Protein AF-K5WR82-F1 (afdb_monomer_lite)

Organism: Phanerochaete carnosa (strain HHB-10118-sp) (NCBI:txid650164)

pLDDT: mean 81.03, std 19.67, range [37.69, 97.75]

Secondary structure (DSSP, 8-state):
-HHHHHHHHHHHHHTSPTT----SS-S------S----S-S------S-SHHHHHHHHHHHHHHHHHHHHH-TTPPP-GGGGHHIIIIIHHHHHHHHHHHHHHHHTT-EE-TTHHHHTTSS------------EEGGGEEEEE-SSEEEEEEE-SS-EEEEEEEE--TT--HHHHHHHHHHHHHHHHHH--

Structure (mmCIF, N/CA/C/O backbone):
data_AF-K5WR82-F1
#
_entry.id   AF-K5WR82-F1
#
loop_
_atom_site.group_PDB
_atom_site.id
_atom_site.type_symbol
_atom_site.label_atom_id
_atom_site.label_alt_id
_atom_site.label_comp_id
_atom_site.label_asym_id
_atom_site.label_entity_id
_atom_site.label_seq_id
_atom_site.pdbx_PDB_ins_code
_atom_site.Cartn_x
_atom_site.Cartn_y
_atom_site.Cartn_z
_atom_site.occupancy
_atom_site.B_iso_or_equiv
_atom_site.auth_seq_id
_atom_site.auth_comp_id
_atom_site.auth_asym_id
_atom_site.auth_atom_id
_atom_site.pdbx_PDB_model_num
ATOM 1 N N . MET A 1 1 ? 4.270 -20.346 -10.689 1.00 55.03 1 MET A N 1
ATOM 2 C CA . MET A 1 1 ? 4.463 -18.876 -10.720 1.00 55.03 1 MET A CA 1
ATOM 3 C C . MET A 1 1 ? 5.423 -18.343 -9.640 1.00 55.03 1 MET A C 1
ATOM 5 O O . MET A 1 1 ? 5.411 -17.151 -9.393 1.00 55.03 1 MET A O 1
ATOM 9 N N . HIS A 1 2 ? 6.291 -19.149 -9.005 1.00 66.06 2 HIS A N 1
ATOM 10 C CA . HIS A 1 2 ? 7.200 -18.628 -7.961 1.00 66.06 2 HIS A CA 1
ATOM 11 C C . HIS A 1 2 ? 8.559 -18.152 -8.498 1.00 66.06 2 HIS A C 1
ATOM 13 O O . HIS A 1 2 ? 9.085 -17.177 -7.983 1.00 66.06 2 HIS A O 1
ATOM 19 N N . VAL A 1 3 ? 9.074 -18.760 -9.576 1.00 82.00 3 VAL A N 1
ATOM 20 C CA . VAL A 1 3 ? 10.402 -18.430 -10.130 1.00 82.00 3 VAL A CA 1
ATOM 21 C C . VAL A 1 3 ? 10.486 -16.971 -10.584 1.00 82.00 3 VAL A C 1
ATOM 23 O O . VAL A 1 3 ? 11.329 -16.249 -10.074 1.00 82.00 3 VAL A O 1
ATOM 26 N N . LEU A 1 4 ? 9.564 -16.509 -11.442 1.00 86.81 4 LEU A N 1
ATOM 27 C CA . LEU A 1 4 ? 9.539 -15.114 -11.917 1.00 86.81 4 LEU A CA 1
ATOM 28 C C . LEU A 1 4 ? 9.530 -14.114 -10.757 1.00 86.81 4 LEU A C 1
ATOM 30 O O . LEU A 1 4 ? 10.352 -13.209 -10.686 1.00 86.81 4 LEU A O 1
ATOM 34 N N . ARG A 1 5 ? 8.628 -14.321 -9.798 1.00 89.06 5 ARG A N 1
ATOM 35 C CA . ARG A 1 5 ? 8.510 -13.466 -8.618 1.00 89.06 5 ARG A CA 1
ATOM 36 C C . ARG A 1 5 ? 9.796 -13.422 -7.792 1.00 89.06 5 ARG A C 1
ATOM 38 O O . ARG A 1 5 ? 10.167 -12.347 -7.344 1.00 89.06 5 ARG A O 1
ATOM 45 N N . SER A 1 6 ? 10.485 -14.550 -7.618 1.00 89.19 6 SER A N 1
ATOM 46 C CA . SER A 1 6 ? 11.779 -14.604 -6.928 1.00 89.19 6 SER A CA 1
ATOM 47 C C . SER A 1 6 ? 12.903 -13.928 -7.720 1.00 89.19 6 SER A C 1
ATOM 49 O O . SER A 1 6 ? 13.714 -13.233 -7.118 1.00 89.19 6 SER A O 1
ATOM 51 N N . THR A 1 7 ? 12.932 -14.078 -9.049 1.00 91.62 7 THR A N 1
ATOM 52 C CA . THR A 1 7 ? 13.938 -13.456 -9.928 1.00 91.62 7 THR A CA 1
ATOM 53 C C . THR A 1 7 ? 13.895 -11.931 -9.853 1.00 91.62 7 THR A C 1
ATOM 55 O O . THR A 1 7 ? 14.932 -11.290 -9.715 1.00 91.62 7 THR A O 1
ATOM 58 N N . TYR A 1 8 ? 12.698 -11.343 -9.887 1.00 92.38 8 TYR A N 1
ATOM 59 C CA . TYR A 1 8 ? 12.524 -9.887 -9.881 1.00 92.38 8 TYR A CA 1
ATOM 60 C C . TYR A 1 8 ? 12.435 -9.276 -8.474 1.00 92.38 8 TYR A C 1
ATOM 62 O O . TYR A 1 8 ? 12.367 -8.054 -8.343 1.00 92.38 8 TYR A O 1
ATOM 70 N N . LEU A 1 9 ? 12.455 -10.092 -7.413 1.00 92.38 9 LEU A N 1
ATOM 71 C CA . LEU A 1 9 ? 12.246 -9.620 -6.042 1.00 92.38 9 LEU A CA 1
ATOM 72 C C . LEU A 1 9 ? 13.315 -8.620 -5.592 1.00 92.38 9 LEU A C 1
ATOM 74 O O . LEU A 1 9 ? 12.985 -7.612 -4.972 1.00 92.38 9 LEU A O 1
ATOM 78 N N . GLN A 1 10 ? 14.583 -8.880 -5.913 1.00 93.88 10 GLN A N 1
ATOM 79 C CA . GLN A 1 10 ? 15.679 -8.003 -5.500 1.00 93.88 10 GLN A CA 1
ATOM 80 C C . GLN A 1 10 ? 15.608 -6.640 -6.200 1.00 93.88 10 GLN A C 1
ATOM 82 O O . GLN A 1 10 ? 15.778 -5.611 -5.550 1.00 93.88 10 GLN A O 1
ATOM 87 N N . ALA A 1 11 ? 15.300 -6.634 -7.501 1.00 93.62 11 ALA A N 1
ATOM 88 C CA . ALA A 1 11 ? 15.118 -5.408 -8.278 1.00 93.62 11 ALA A CA 1
ATOM 89 C C . ALA A 1 11 ? 13.907 -4.600 -7.783 1.00 93.62 11 ALA A C 1
ATOM 91 O O . ALA A 1 11 ? 13.977 -3.380 -7.648 1.00 93.62 11 ALA A O 1
ATOM 92 N N . TYR A 1 12 ? 12.813 -5.284 -7.438 1.00 95.00 12 TYR A N 1
ATOM 93 C CA . TYR A 1 12 ? 11.655 -4.652 -6.817 1.00 95.00 12 TYR A CA 1
ATOM 94 C C . TYR A 1 12 ? 12.021 -3.997 -5.480 1.00 95.00 12 TYR A C 1
ATOM 96 O O . TYR A 1 12 ? 11.724 -2.825 -5.263 1.00 95.00 12 TYR A O 1
ATOM 104 N N . ALA A 1 13 ? 12.712 -4.728 -4.599 1.00 94.44 13 ALA A N 1
ATOM 105 C CA . ALA A 1 13 ? 13.084 -4.246 -3.273 1.00 94.44 13 ALA A CA 1
ATOM 106 C C . ALA A 1 13 ? 14.023 -3.028 -3.317 1.00 94.44 13 ALA A C 1
ATOM 108 O O . ALA A 1 13 ? 13.905 -2.154 -2.462 1.00 94.44 13 ALA A O 1
ATOM 109 N N . SER A 1 14 ? 14.916 -2.929 -4.311 1.00 94.19 14 SER A N 1
ATOM 110 C CA . SER A 1 14 ? 15.811 -1.769 -4.453 1.00 94.19 14 SER A CA 1
ATOM 111 C C . SER A 1 14 ? 15.102 -0.463 -4.816 1.00 94.19 14 SER A C 1
ATOM 113 O O . SER A 1 14 ? 15.647 0.606 -4.559 1.00 94.19 14 SER A O 1
ATOM 115 N N . LEU A 1 15 ? 13.900 -0.539 -5.395 1.00 94.06 15 LEU A N 1
ATOM 116 C CA . LEU A 1 15 ? 13.103 0.627 -5.790 1.00 94.06 15 LEU A CA 1
ATOM 117 C C . LEU A 1 15 ? 12.107 1.062 -4.704 1.00 94.06 15 LEU A C 1
ATOM 119 O O . LEU A 1 15 ? 11.443 2.089 -4.834 1.00 94.06 15 LEU A O 1
ATOM 123 N N . VAL A 1 16 ? 11.993 0.298 -3.616 1.00 95.31 16 VAL A N 1
ATOM 124 C CA . VAL A 1 16 ? 11.135 0.658 -2.487 1.00 95.31 16 VAL A CA 1
ATOM 125 C C . VAL A 1 16 ? 11.762 1.827 -1.739 1.00 95.31 16 VAL A C 1
ATOM 127 O O . VAL A 1 16 ? 12.854 1.723 -1.183 1.00 95.31 16 VAL A O 1
ATOM 130 N N . HIS A 1 17 ? 11.038 2.943 -1.694 1.00 92.44 17 HIS A N 1
ATOM 131 C CA . HIS A 1 17 ? 11.488 4.150 -1.015 1.00 92.44 17 HIS A CA 1
ATOM 132 C C . HIS A 1 17 ? 11.707 3.912 0.483 1.00 92.44 17 HIS A C 1
ATOM 134 O O . HIS A 1 17 ? 10.761 3.554 1.191 1.00 92.44 17 HIS A O 1
ATOM 140 N N . PRO A 1 18 ? 12.900 4.195 1.030 1.00 91.75 18 PRO A N 1
ATOM 141 C CA . PRO A 1 18 ? 13.058 4.316 2.471 1.00 91.75 18 PRO A CA 1
ATOM 142 C C . PRO A 1 18 ? 12.125 5.423 3.000 1.00 91.75 18 PRO A C 1
ATOM 144 O O . PRO A 1 18 ? 12.012 6.470 2.364 1.00 91.75 18 PRO A O 1
ATOM 147 N N . PRO A 1 19 ? 11.444 5.239 4.148 1.00 93.38 19 PRO A N 1
ATOM 148 C CA . PRO A 1 19 ? 11.581 4.161 5.130 1.00 93.38 19 PRO A CA 1
ATOM 149 C C . PRO A 1 19 ? 10.512 3.059 4.997 1.00 93.38 19 PRO A C 1
ATOM 151 O O . PRO A 1 19 ? 10.145 2.431 5.996 1.00 93.38 19 PRO A O 1
ATOM 154 N N . TYR A 1 20 ? 9.945 2.860 3.808 1.00 94.50 20 TYR A N 1
ATOM 155 C CA . TYR A 1 20 ? 8.923 1.845 3.580 1.00 94.50 20 TYR A CA 1
ATOM 156 C C . TYR A 1 20 ? 9.518 0.446 3.627 1.00 94.50 20 TYR A C 1
ATOM 158 O O . TYR A 1 20 ? 10.632 0.197 3.174 1.00 94.50 20 TYR A O 1
ATOM 166 N N . SER A 1 21 ? 8.756 -0.472 4.214 1.00 94.44 21 SER A N 1
ATOM 167 C CA . SER A 1 21 ? 9.071 -1.891 4.165 1.00 94.44 21 SER A CA 1
ATOM 168 C C . SER A 1 21 ? 8.440 -2.530 2.937 1.00 94.44 21 SER A C 1
ATOM 170 O O . SER A 1 21 ? 7.496 -1.999 2.349 1.00 94.44 21 SER A O 1
ATOM 172 N N . SER A 1 22 ? 8.951 -3.700 2.581 1.00 94.06 22 SER A N 1
ATOM 173 C CA . SER A 1 22 ? 8.389 -4.551 1.546 1.00 94.06 22 SER A CA 1
ATOM 174 C C . SER A 1 22 ? 8.434 -5.995 2.009 1.00 94.06 22 SER A C 1
ATOM 176 O O . SER A 1 22 ? 9.412 -6.419 2.622 1.00 94.06 22 SER A O 1
ATOM 178 N N . ASP A 1 23 ? 7.355 -6.731 1.775 1.00 90.81 23 ASP A N 1
ATOM 179 C CA . ASP A 1 23 ? 7.325 -8.181 1.918 1.00 90.81 23 ASP A CA 1
ATOM 180 C C . ASP A 1 23 ? 6.137 -8.729 1.095 1.00 90.81 23 ASP A C 1
ATOM 182 O O . ASP A 1 23 ? 5.020 -8.904 1.593 1.00 90.81 23 ASP A O 1
ATOM 186 N N . PRO A 1 24 ? 6.354 -8.943 -0.218 1.00 87.56 24 PRO A N 1
ATOM 187 C CA . PRO A 1 24 ? 5.324 -9.418 -1.137 1.00 87.56 24 PRO A CA 1
ATOM 188 C C . PRO A 1 24 ? 5.026 -10.916 -0.972 1.00 87.56 24 PRO A C 1
ATOM 190 O O . PRO A 1 24 ? 4.046 -11.394 -1.542 1.00 87.56 24 PRO A O 1
ATOM 193 N N . PHE A 1 25 ? 5.831 -11.657 -0.200 1.00 83.12 25 PHE A N 1
ATOM 194 C CA . PHE A 1 25 ? 5.644 -13.081 0.096 1.00 83.12 25 PHE A CA 1
ATOM 195 C C . PHE A 1 25 ? 5.937 -13.371 1.570 1.00 83.12 25 PHE A C 1
ATOM 197 O O . PHE A 1 25 ? 7.017 -13.877 1.889 1.00 83.12 25 PHE A O 1
ATOM 204 N N . PRO A 1 26 ? 4.980 -13.124 2.478 1.00 72.31 26 PRO A N 1
ATOM 205 C CA . PRO A 1 26 ? 5.176 -13.492 3.867 1.00 72.31 26 PRO A CA 1
ATOM 206 C C . PRO A 1 26 ? 5.376 -15.006 3.951 1.00 72.31 26 PRO A C 1
ATOM 208 O O . PRO A 1 26 ? 4.540 -15.779 3.477 1.00 72.31 26 PRO A O 1
ATOM 211 N N . LEU A 1 27 ? 6.462 -15.436 4.600 1.00 61.00 27 LEU A N 1
ATOM 212 C CA . LEU A 1 27 ? 6.844 -16.845 4.817 1.00 61.00 27 LEU A CA 1
ATOM 213 C C . LEU A 1 27 ? 5.804 -17.659 5.629 1.00 61.00 27 LEU A C 1
ATOM 215 O O . LEU A 1 27 ? 6.046 -18.807 5.986 1.00 61.00 27 LEU A O 1
ATOM 219 N N . GLN A 1 28 ? 4.641 -17.075 5.927 1.00 48.53 28 GLN A N 1
ATOM 220 C CA . GLN A 1 28 ? 3.548 -17.630 6.723 1.00 48.53 28 GLN A CA 1
ATOM 221 C C . GLN A 1 28 ? 2.210 -17.559 5.971 1.00 48.53 28 GLN A C 1
ATOM 223 O O . GLN A 1 28 ? 1.185 -17.144 6.508 1.00 48.53 28 GLN A O 1
ATOM 228 N N . SER A 1 29 ? 2.193 -17.963 4.704 1.00 41.84 29 SER A N 1
ATOM 229 C CA . SER A 1 29 ? 0.966 -18.518 4.132 1.00 41.84 29 SER A CA 1
ATOM 230 C C . SER A 1 29 ? 0.887 -19.959 4.645 1.00 41.84 29 SER A C 1
ATOM 232 O O . SER A 1 29 ? 1.755 -20.744 4.250 1.00 41.84 29 SER A O 1
ATOM 234 N N . PRO A 1 30 ? -0.064 -20.337 5.525 1.00 43.25 30 PRO A N 1
ATOM 235 C CA . PRO A 1 30 ? -0.231 -21.739 5.878 1.00 43.25 30 PRO A CA 1
ATOM 236 C C . PRO A 1 30 ? -0.408 -22.511 4.573 1.00 43.25 30 PRO A C 1
ATOM 238 O O . PRO A 1 30 ? -1.325 -22.235 3.798 1.00 43.25 30 PRO A O 1
ATOM 241 N N . SER A 1 31 ? 0.525 -23.425 4.302 1.00 37.84 31 SER A N 1
ATOM 242 C CA . SER A 1 31 ? 0.346 -24.433 3.266 1.00 37.84 31 SER A CA 1
ATOM 243 C C . SER A 1 31 ? -1.054 -25.019 3.458 1.00 37.84 31 SER A C 1
ATOM 245 O O . SER A 1 31 ? -1.378 -25.368 4.600 1.00 37.84 31 SER A O 1
ATOM 247 N N . PRO A 1 32 ? -1.918 -25.071 2.427 1.00 43.94 32 PRO A N 1
ATOM 248 C CA . PRO A 1 32 ? -3.185 -25.760 2.561 1.00 43.94 32 PRO A CA 1
ATOM 249 C C . PRO A 1 32 ? -2.853 -27.207 2.912 1.00 43.94 32 PRO A C 1
ATOM 251 O O . PRO A 1 32 ? -2.345 -27.968 2.090 1.00 43.94 32 PRO A O 1
ATOM 254 N N . SER A 1 33 ? -3.082 -27.557 4.173 1.00 41.53 33 SER A N 1
ATOM 255 C CA . SER A 1 33 ? -3.048 -28.929 4.634 1.00 41.53 33 SER A CA 1
ATOM 256 C C . SER A 1 33 ? -3.949 -29.764 3.726 1.00 41.53 33 SER A C 1
ATOM 258 O O . SER A 1 33 ? -5.015 -29.325 3.294 1.00 41.53 33 SER A O 1
ATOM 260 N N . THR A 1 34 ? -3.444 -30.950 3.411 1.00 42.50 34 THR A N 1
ATOM 261 C CA . THR A 1 34 ? -3.896 -31.993 2.487 1.00 42.50 34 THR A CA 1
ATOM 262 C C . THR A 1 34 ? -5.384 -32.361 2.591 1.00 42.50 34 THR A C 1
ATOM 264 O O . THR A 1 34 ? -5.731 -33.470 2.988 1.00 42.50 34 THR A O 1
ATOM 267 N N . ILE A 1 35 ? -6.291 -31.456 2.221 1.00 48.31 35 ILE A N 1
ATOM 268 C CA . ILE A 1 35 ? -7.723 -31.740 2.098 1.00 48.31 35 ILE A CA 1
ATOM 269 C C . ILE A 1 35 ? -8.156 -31.386 0.669 1.00 48.31 35 ILE A C 1
ATOM 271 O O . ILE A 1 35 ? -8.082 -30.214 0.285 1.00 48.31 35 ILE A O 1
ATOM 275 N N . PRO A 1 36 ? -8.598 -32.365 -0.143 1.00 42.22 36 PRO A N 1
ATOM 276 C CA . PRO A 1 36 ? -9.029 -32.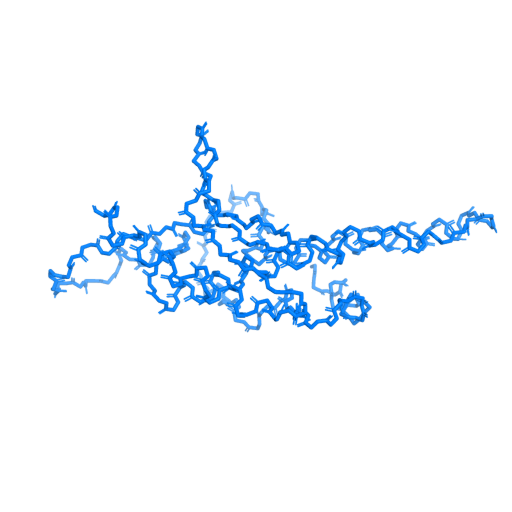110 -1.509 1.00 42.22 36 PRO A CA 1
ATOM 277 C C . PRO A 1 36 ? -10.335 -31.304 -1.489 1.00 42.22 36 PRO A C 1
ATOM 279 O O . PRO A 1 36 ? -11.397 -31.826 -1.159 1.00 42.22 36 PRO A O 1
ATOM 282 N N . LYS A 1 37 ? -10.266 -30.011 -1.826 1.00 48.03 37 LYS A N 1
ATOM 283 C CA . LYS A 1 37 ? -11.455 -29.204 -2.145 1.00 48.03 37 LYS A CA 1
ATOM 284 C C . LYS A 1 37 ? -11.857 -29.438 -3.612 1.00 48.03 37 LYS A C 1
ATOM 286 O O . LYS A 1 37 ? -10.972 -29.592 -4.454 1.00 48.03 37 LYS A O 1
ATOM 291 N N . PRO A 1 38 ? -13.165 -29.475 -3.933 1.00 41.62 38 PRO A N 1
ATOM 292 C CA . PRO A 1 38 ? -13.651 -29.798 -5.271 1.00 41.62 38 PRO A CA 1
ATOM 293 C C . PRO A 1 38 ? -13.180 -28.782 -6.323 1.00 41.62 38 PRO A C 1
ATOM 295 O O . PRO A 1 38 ? -13.189 -27.571 -6.107 1.00 41.62 38 PRO A O 1
ATOM 298 N N . ALA A 1 39 ? -12.782 -29.320 -7.473 1.00 45.03 39 ALA A N 1
ATOM 299 C CA . ALA A 1 39 ? -11.944 -28.727 -8.515 1.00 45.03 39 ALA A CA 1
ATOM 300 C C . ALA A 1 39 ? -12.585 -27.623 -9.391 1.00 45.03 39 ALA A C 1
ATOM 302 O O . ALA A 1 39 ? -12.181 -27.460 -10.536 1.00 45.03 39 ALA A O 1
ATOM 303 N N . ASN A 1 40 ? -13.557 -26.851 -8.889 1.00 37.69 40 ASN A N 1
ATOM 304 C CA . ASN A 1 40 ? -14.336 -25.915 -9.720 1.00 37.69 40 ASN A CA 1
ATOM 305 C C . ASN A 1 40 ? -14.295 -24.437 -9.293 1.00 37.69 40 ASN A C 1
ATOM 307 O O . ASN A 1 40 ? -15.176 -23.659 -9.649 1.00 37.69 40 ASN A O 1
ATOM 311 N N . SER A 1 41 ? -13.252 -24.003 -8.584 1.00 43.81 41 SER A N 1
ATOM 312 C CA . SER A 1 41 ? -12.918 -22.578 -8.503 1.00 43.81 41 SER A CA 1
ATOM 313 C C . SER A 1 41 ? -11.806 -22.286 -9.504 1.00 43.81 41 SER A C 1
ATOM 315 O O . SER A 1 41 ? -10.665 -22.681 -9.262 1.00 43.81 41 SER A O 1
ATOM 317 N N . HIS A 1 42 ? -12.114 -21.597 -10.608 1.00 38.03 42 HIS A N 1
ATOM 318 C CA . HIS A 1 42 ? -11.097 -20.921 -11.416 1.00 38.03 42 HIS A CA 1
ATOM 319 C C . HIS A 1 42 ? -10.124 -20.237 -10.456 1.00 38.03 42 HIS A C 1
ATOM 321 O O . HIS A 1 42 ? -10.527 -19.369 -9.681 1.00 38.03 42 HIS A O 1
ATOM 327 N N . ILE A 1 43 ? -8.882 -20.717 -1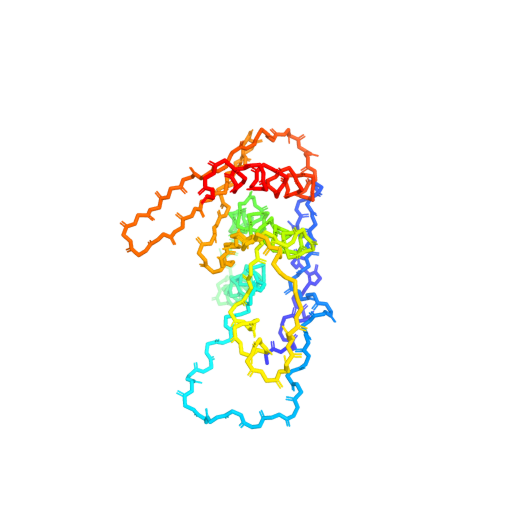0.439 1.00 41.50 43 ILE A N 1
ATOM 328 C CA . ILE A 1 43 ? -7.870 -20.373 -9.448 1.00 41.50 43 ILE A CA 1
ATOM 329 C C . ILE A 1 43 ? -7.427 -18.939 -9.727 1.00 41.50 43 ILE A C 1
ATOM 331 O O . ILE A 1 43 ? -6.371 -18.675 -10.297 1.00 41.50 43 ILE A O 1
ATOM 335 N N . GLN A 1 44 ? -8.248 -17.976 -9.327 1.00 40.84 44 GLN A N 1
ATOM 336 C CA . GLN A 1 44 ? -7.776 -16.634 -9.098 1.00 40.84 44 GLN A CA 1
ATOM 337 C C . GLN A 1 44 ? -6.950 -16.745 -7.825 1.00 40.84 44 GLN A C 1
ATOM 339 O O . GLN A 1 44 ? -7.474 -16.680 -6.715 1.00 40.84 44 GLN A O 1
ATOM 344 N N . ILE A 1 45 ? -5.644 -16.964 -8.000 1.00 48.22 45 ILE A N 1
ATOM 345 C CA . ILE A 1 45 ? -4.612 -16.790 -6.975 1.00 48.22 45 ILE A CA 1
ATOM 346 C C . ILE A 1 45 ? -4.582 -15.292 -6.620 1.00 48.22 45 ILE A C 1
ATOM 348 O O . ILE A 1 45 ? -3.585 -14.603 -6.814 1.00 48.22 45 ILE A O 1
ATOM 352 N N . ARG A 1 46 ? -5.705 -14.729 -6.158 1.00 50.75 46 ARG A N 1
ATOM 353 C CA . ARG A 1 46 ? -5.723 -13.437 -5.490 1.00 50.75 46 ARG A CA 1
ATOM 354 C C . ARG A 1 46 ? -5.095 -13.710 -4.142 1.00 50.75 46 ARG A C 1
ATOM 356 O O . ARG A 1 46 ? -5.771 -14.098 -3.194 1.00 50.75 46 ARG A O 1
ATOM 363 N N . SER A 1 47 ? -3.772 -13.598 -4.110 1.00 60.34 47 SER A N 1
ATOM 364 C CA . SER A 1 47 ? -3.032 -13.549 -2.862 1.00 60.34 47 SER A CA 1
ATOM 365 C C . SER A 1 47 ? -3.738 -12.542 -1.955 1.00 60.34 47 SER A C 1
ATOM 367 O O . SER A 1 47 ? -4.010 -11.416 -2.378 1.00 60.34 47 SER A O 1
ATOM 369 N N . LEU A 1 48 ? -4.066 -12.953 -0.725 1.00 75.69 48 LEU A N 1
ATOM 370 C CA . LEU A 1 48 ? -4.524 -12.022 0.312 1.00 75.69 48 LEU A CA 1
ATOM 371 C C . LEU A 1 48 ? -3.473 -10.932 0.566 1.00 75.69 48 LEU A C 1
ATOM 373 O O . LEU A 1 48 ? -3.822 -9.876 1.080 1.00 75.69 48 LEU A O 1
ATOM 377 N N . GLN A 1 49 ? -2.214 -11.201 0.205 1.00 88.19 49 GLN A N 1
ATOM 378 C CA . GLN A 1 49 ? -1.130 -10.235 0.203 1.00 88.19 49 GLN A CA 1
ATOM 379 C C . GLN A 1 49 ? -1.251 -9.336 -1.032 1.00 88.19 49 GLN A C 1
ATOM 381 O O . GLN A 1 49 ? -1.026 -9.762 -2.169 1.00 88.19 49 GLN A O 1
ATOM 386 N N . ARG A 1 50 ? -1.648 -8.089 -0.808 1.00 92.38 50 ARG A N 1
ATOM 387 C CA . ARG A 1 50 ? -1.925 -7.118 -1.866 1.00 92.38 50 ARG A CA 1
ATOM 388 C C . ARG A 1 50 ? -0.647 -6.590 -2.494 1.00 92.38 50 ARG A C 1
ATOM 390 O O . ARG A 1 50 ? -0.635 -6.345 -3.697 1.00 92.38 50 ARG A O 1
ATOM 397 N N . GLU A 1 51 ? 0.442 -6.499 -1.733 1.00 94.75 51 GLU A N 1
ATOM 398 C CA . GLU A 1 51 ? 1.754 -6.123 -2.263 1.00 94.75 51 GLU A CA 1
ATOM 399 C C . GLU A 1 51 ? 2.246 -7.112 -3.334 1.00 94.75 51 GLU A C 1
ATOM 401 O O . GLU A 1 51 ? 2.889 -6.699 -4.297 1.00 94.75 51 GLU A O 1
ATOM 406 N N . THR A 1 52 ? 1.856 -8.394 -3.261 1.00 92.44 52 THR A N 1
ATOM 407 C CA . THR A 1 52 ? 2.152 -9.368 -4.325 1.00 92.44 52 THR A CA 1
ATOM 408 C C . THR A 1 52 ? 1.640 -8.900 -5.692 1.00 92.44 52 THR A C 1
ATOM 410 O O . THR A 1 52 ? 2.312 -9.099 -6.697 1.00 92.44 52 THR A O 1
ATOM 413 N N . GLN A 1 53 ? 0.467 -8.261 -5.743 1.00 92.31 53 GLN A N 1
ATOM 414 C CA . GLN A 1 53 ? -0.111 -7.770 -7.001 1.00 92.31 53 GLN A CA 1
ATOM 415 C C . GLN A 1 53 ? 0.681 -6.580 -7.554 1.00 92.31 53 GLN A C 1
ATOM 417 O O . GLN A 1 53 ? 0.786 -6.415 -8.765 1.00 92.31 53 GLN A O 1
ATOM 422 N N . VAL A 1 54 ? 1.262 -5.765 -6.669 1.00 95.06 54 VAL A N 1
ATOM 423 C CA . VAL A 1 54 ? 2.141 -4.656 -7.060 1.00 95.06 54 VAL A CA 1
ATOM 424 C C . VAL A 1 54 ? 3.442 -5.195 -7.649 1.00 95.06 54 VAL A C 1
ATOM 426 O O . VAL A 1 54 ? 3.896 -4.688 -8.670 1.00 95.06 54 VAL A O 1
ATOM 429 N N . LEU A 1 55 ? 4.007 -6.254 -7.061 1.00 94.62 55 LEU A N 1
ATOM 430 C CA . LEU A 1 55 ? 5.151 -6.955 -7.643 1.00 94.62 55 LEU A CA 1
ATOM 431 C C . LEU A 1 55 ? 4.815 -7.554 -9.018 1.00 94.62 55 LEU A C 1
ATOM 433 O O . LEU A 1 55 ? 5.607 -7.425 -9.944 1.00 94.62 55 LEU A O 1
ATOM 437 N N . ASP A 1 56 ? 3.645 -8.174 -9.184 1.00 93.69 56 ASP A N 1
ATOM 438 C CA . ASP A 1 56 ? 3.235 -8.717 -10.487 1.00 93.69 56 ASP A CA 1
ATOM 439 C C . ASP A 1 56 ? 3.114 -7.615 -11.556 1.00 93.69 56 ASP A C 1
ATOM 441 O O . ASP A 1 56 ? 3.526 -7.805 -12.705 1.00 93.69 56 ASP A O 1
ATOM 445 N N . LEU A 1 57 ? 2.594 -6.441 -11.181 1.00 94.12 57 LEU A N 1
ATOM 446 C CA . LEU A 1 57 ? 2.528 -5.284 -12.073 1.00 94.12 57 LEU A CA 1
ATOM 447 C C . LEU A 1 57 ? 3.925 -4.741 -12.399 1.00 94.12 57 LEU A C 1
ATOM 449 O O . LEU A 1 57 ? 4.197 -4.432 -13.556 1.00 94.12 57 LEU A O 1
ATOM 453 N N . PHE A 1 58 ? 4.823 -4.690 -11.413 1.00 95.00 58 PHE A N 1
ATOM 454 C CA . PHE A 1 58 ? 6.225 -4.340 -11.634 1.00 95.00 58 PHE A CA 1
ATOM 455 C C . PHE A 1 58 ? 6.895 -5.282 -12.638 1.00 95.00 58 PHE A C 1
ATOM 457 O O . PHE A 1 58 ? 7.507 -4.803 -13.585 1.00 95.00 58 PHE A O 1
ATOM 464 N N . ILE A 1 59 ? 6.735 -6.601 -12.483 1.00 94.19 59 ILE A N 1
ATOM 465 C CA . ILE A 1 59 ? 7.291 -7.593 -13.418 1.00 94.19 59 ILE A CA 1
ATOM 466 C C . ILE A 1 59 ? 6.739 -7.361 -14.823 1.00 94.19 59 ILE A C 1
ATOM 468 O O . ILE A 1 59 ? 7.494 -7.355 -15.788 1.00 94.19 59 ILE A O 1
ATOM 472 N N . THR A 1 60 ? 5.429 -7.132 -14.934 1.00 93.62 60 THR A N 1
ATOM 473 C CA . THR A 1 60 ? 4.775 -6.887 -16.226 1.00 93.62 60 THR A CA 1
ATOM 474 C C . THR A 1 60 ? 5.346 -5.649 -16.916 1.00 93.62 60 THR A C 1
ATOM 476 O O . THR A 1 60 ? 5.660 -5.699 -18.103 1.00 93.62 60 THR A O 1
ATOM 479 N N . LEU A 1 61 ? 5.509 -4.547 -16.179 1.00 92.62 61 LEU A N 1
ATOM 480 C CA . LEU A 1 61 ? 6.111 -3.329 -16.717 1.00 92.62 61 LEU A CA 1
ATOM 481 C C . LEU A 1 61 ? 7.588 -3.533 -17.056 1.00 92.62 61 LEU A C 1
ATOM 483 O O . LEU A 1 61 ? 8.007 -3.128 -18.131 1.00 92.62 61 LEU A O 1
ATOM 487 N N . LYS A 1 62 ? 8.359 -4.205 -16.196 1.00 92.06 62 LYS A N 1
ATOM 488 C CA . LYS A 1 62 ? 9.791 -4.415 -16.424 1.00 92.06 62 LYS A CA 1
ATOM 489 C C . LYS A 1 62 ? 10.053 -5.266 -17.663 1.00 92.06 62 LYS A C 1
ATOM 491 O O . LYS A 1 62 ? 10.827 -4.856 -18.513 1.00 92.06 62 LYS A O 1
ATOM 496 N N . VAL A 1 63 ? 9.342 -6.384 -17.814 1.00 91.88 63 VAL A N 1
ATOM 497 C CA . VAL A 1 63 ? 9.446 -7.235 -19.011 1.00 91.88 63 VAL A CA 1
ATOM 498 C C . VAL A 1 63 ? 9.071 -6.460 -20.273 1.00 91.88 63 VAL A C 1
ATOM 500 O O . VAL A 1 63 ? 9.706 -6.630 -21.305 1.00 91.88 63 VAL A O 1
ATOM 503 N N . ARG A 1 64 ? 8.052 -5.596 -20.205 1.00 91.19 64 ARG A N 1
ATOM 504 C CA . ARG A 1 64 ? 7.674 -4.754 -21.343 1.00 91.19 64 ARG A CA 1
ATOM 505 C C . ARG A 1 64 ? 8.777 -3.764 -21.721 1.00 91.19 64 ARG A C 1
ATOM 507 O O . ARG A 1 64 ? 9.034 -3.612 -22.908 1.00 91.19 64 ARG A O 1
ATOM 514 N N . GLU A 1 65 ? 9.388 -3.095 -20.745 1.00 89.62 65 GLU A N 1
ATOM 515 C CA . GLU A 1 65 ? 10.506 -2.178 -21.003 1.00 89.62 65 GLU A CA 1
ATOM 516 C C . GLU A 1 65 ? 11.707 -2.925 -21.598 1.00 89.62 65 GLU A C 1
ATOM 518 O O . GLU A 1 65 ? 12.277 -2.459 -22.578 1.00 89.62 65 GLU A O 1
ATOM 523 N N . ASP A 1 66 ? 12.029 -4.114 -21.078 1.00 88.31 66 ASP A N 1
ATOM 524 C CA . ASP A 1 66 ? 13.129 -4.939 -21.589 1.00 88.31 66 ASP A CA 1
ATOM 525 C C . ASP A 1 66 ? 12.886 -5.347 -23.060 1.00 88.31 66 ASP A C 1
ATOM 527 O O . ASP A 1 66 ? 13.773 -5.204 -23.896 1.00 88.31 66 ASP A O 1
ATOM 531 N N . VAL A 1 67 ? 11.661 -5.759 -23.415 1.00 90.69 67 VAL A N 1
ATOM 532 C CA . VAL A 1 67 ? 11.294 -6.073 -24.814 1.00 90.69 67 VAL A CA 1
ATOM 533 C C . VAL A 1 67 ? 11.385 -4.840 -25.717 1.00 90.69 67 VAL A C 1
ATOM 535 O O . VAL A 1 67 ? 11.829 -4.939 -26.856 1.00 90.69 67 VAL A O 1
ATOM 538 N N . TRP A 1 68 ? 10.971 -3.668 -25.233 1.00 86.62 68 TRP A N 1
ATOM 539 C CA . TRP A 1 68 ? 11.030 -2.433 -26.017 1.00 86.62 68 TRP A CA 1
ATOM 540 C C . T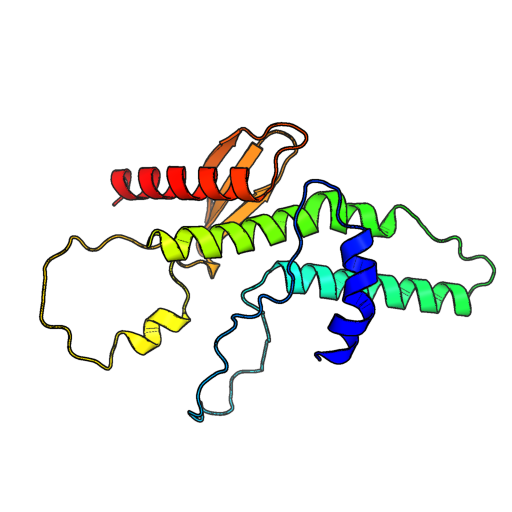RP A 1 68 ? 12.453 -1.940 -26.272 1.00 86.62 68 TRP A C 1
ATOM 542 O O . TRP A 1 68 ? 12.709 -1.413 -27.353 1.00 86.62 68 TRP A O 1
ATOM 552 N N . LEU A 1 69 ? 13.373 -2.135 -25.325 1.00 86.12 69 LEU A N 1
ATOM 553 C CA . LEU A 1 69 ? 14.795 -1.857 -25.539 1.00 86.12 69 LEU A CA 1
ATOM 554 C C . LEU A 1 69 ? 15.391 -2.741 -26.638 1.00 86.12 69 LEU A C 1
ATOM 556 O O . LEU A 1 69 ? 16.185 -2.256 -27.440 1.00 86.12 69 LEU A O 1
ATOM 560 N N . ASP A 1 70 ? 14.974 -4.005 -26.701 1.00 87.00 70 ASP A N 1
ATOM 561 C CA . ASP A 1 70 ? 15.437 -4.942 -27.726 1.00 87.00 70 ASP A CA 1
ATOM 562 C C . ASP A 1 70 ? 14.821 -4.647 -29.108 1.00 87.00 70 ASP A C 1
ATOM 564 O O . ASP A 1 70 ? 15.491 -4.773 -30.133 1.00 87.00 70 ASP A O 1
ATOM 568 N N . GLU A 1 71 ? 13.543 -4.252 -29.162 1.00 88.75 71 GLU A N 1
ATOM 569 C CA . GLU A 1 71 ? 12.828 -3.991 -30.422 1.00 88.75 71 GLU A CA 1
ATOM 570 C C . GLU A 1 71 ? 13.099 -2.599 -31.015 1.00 88.75 71 GLU A C 1
ATOM 572 O O . GLU A 1 71 ? 12.884 -2.387 -32.210 1.00 88.75 71 GLU A O 1
ATOM 577 N N . SER A 1 72 ? 13.511 -1.621 -30.206 1.00 83.44 72 SER A N 1
ATOM 578 C CA . SER A 1 72 ? 13.653 -0.223 -30.626 1.00 83.44 72 SER A CA 1
ATOM 579 C C . SER A 1 72 ? 14.945 0.404 -30.108 1.00 83.44 72 SER A C 1
ATOM 581 O O . SER A 1 72 ? 15.015 0.855 -28.971 1.00 83.44 72 SER A O 1
ATOM 583 N N . GLU A 1 73 ? 15.928 0.582 -30.997 1.00 76.75 73 GLU A N 1
ATOM 584 C CA . GLU A 1 73 ? 17.210 1.251 -30.690 1.00 76.75 73 GLU A CA 1
ATOM 585 C C . GLU A 1 73 ? 17.061 2.719 -30.226 1.00 76.75 73 GLU A C 1
ATOM 587 O O . GLU A 1 73 ? 17.996 3.304 -29.685 1.00 76.75 73 GLU A O 1
ATOM 592 N N . LEU A 1 74 ? 15.889 3.332 -30.434 1.00 79.06 74 LEU A N 1
ATOM 593 C CA . LEU A 1 74 ? 15.554 4.695 -29.998 1.00 79.06 74 LEU A CA 1
ATOM 59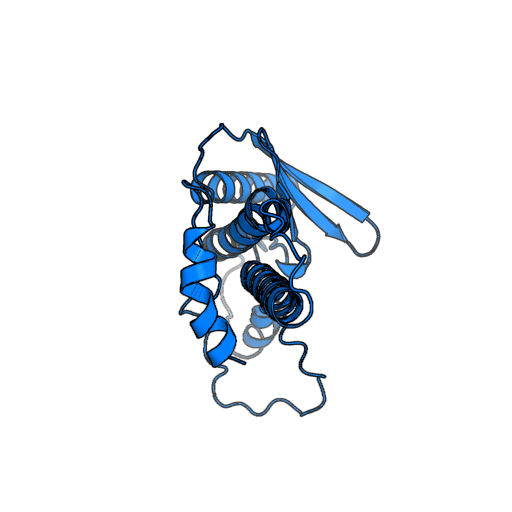4 C C . LEU A 1 74 ? 14.709 4.740 -28.713 1.00 79.06 74 LEU A C 1
ATOM 596 O O . LEU A 1 74 ? 14.257 5.821 -28.322 1.00 79.06 74 LEU A O 1
ATOM 600 N N . HIS A 1 75 ? 14.443 3.598 -28.069 1.00 77.56 75 HIS A N 1
ATOM 601 C CA . HIS A 1 75 ? 13.697 3.581 -26.812 1.00 77.56 75 HIS A CA 1
ATOM 602 C C . HIS A 1 75 ? 14.562 4.143 -25.682 1.00 77.56 75 HIS A C 1
ATOM 604 O O . HIS A 1 75 ? 15.621 3.614 -25.356 1.00 77.56 75 HIS A O 1
ATOM 610 N N . LEU A 1 76 ? 14.104 5.239 -25.084 1.00 75.50 76 LEU A N 1
ATOM 611 C CA . LEU A 1 76 ? 14.694 5.805 -23.877 1.00 75.50 76 LEU A CA 1
ATOM 612 C C . LEU A 1 76 ? 13.883 5.292 -22.692 1.00 75.50 76 LEU A C 1
ATOM 614 O O . LEU A 1 76 ? 12.672 5.537 -22.630 1.00 75.50 76 LEU A O 1
ATOM 618 N N . GLU A 1 77 ? 14.547 4.599 -21.763 1.00 69.62 77 GLU A N 1
ATOM 619 C CA . GLU A 1 77 ? 13.923 4.166 -20.514 1.00 69.62 77 GLU A CA 1
ATOM 620 C C . GLU A 1 77 ? 13.251 5.369 -19.847 1.00 69.62 77 GLU A C 1
ATOM 622 O O . GLU A 1 77 ? 13.858 6.411 -19.587 1.00 69.62 77 GLU A O 1
ATOM 627 N N . ARG A 1 78 ? 11.948 5.249 -19.604 1.00 70.19 78 ARG A N 1
ATOM 628 C CA . ARG A 1 78 ? 11.207 6.275 -18.880 1.00 70.19 78 ARG A CA 1
ATOM 629 C C . ARG A 1 78 ? 11.365 5.976 -17.400 1.00 70.19 78 ARG A C 1
ATOM 631 O O . ARG A 1 78 ? 10.565 5.214 -16.856 1.00 70.19 78 ARG A O 1
ATOM 638 N N . ASP A 1 79 ? 12.350 6.606 -16.765 1.00 64.44 79 ASP A N 1
ATOM 639 C CA . ASP A 1 79 ? 12.619 6.512 -15.318 1.00 64.44 79 ASP A CA 1
ATOM 640 C C . ASP A 1 79 ? 11.356 6.717 -14.455 1.00 64.44 79 ASP A C 1
ATOM 642 O O . ASP A 1 79 ? 11.223 6.181 -13.356 1.00 64.44 79 ASP A O 1
ATOM 646 N N . GLU A 1 80 ? 10.371 7.455 -14.971 1.00 74.88 80 GLU A N 1
ATOM 647 C CA . GLU A 1 80 ? 9.111 7.738 -14.284 1.00 74.88 80 GLU A CA 1
ATOM 648 C C . GLU A 1 80 ? 8.072 6.602 -14.354 1.00 74.88 80 GLU A C 1
ATOM 650 O O . GLU A 1 80 ? 7.080 6.645 -13.628 1.00 74.88 80 GLU A O 1
ATOM 655 N N . SER A 1 81 ? 8.277 5.560 -15.168 1.00 81.12 81 SER A N 1
ATOM 656 C CA . SER A 1 81 ? 7.280 4.490 -15.389 1.00 81.12 81 SER A CA 1
ATOM 657 C C . SER A 1 81 ? 6.958 3.697 -14.126 1.00 81.12 81 SER A C 1
ATOM 659 O O . SER A 1 81 ? 5.856 3.173 -13.968 1.00 81.12 81 SER A O 1
ATOM 661 N N . PHE A 1 82 ? 7.920 3.623 -13.208 1.00 90.69 82 PHE A N 1
ATOM 662 C CA . PHE A 1 82 ? 7.774 2.930 -11.933 1.00 90.69 82 PHE A CA 1
ATOM 663 C C . PHE A 1 82 ? 7.343 3.859 -10.795 1.00 90.69 82 PHE A C 1
ATOM 665 O O . PHE A 1 82 ? 7.060 3.391 -9.692 1.00 90.69 82 PHE A O 1
ATOM 672 N N . ARG A 1 83 ? 7.266 5.170 -11.038 1.00 91.75 83 ARG A N 1
ATOM 673 C CA . ARG A 1 83 ? 7.030 6.163 -9.990 1.00 91.75 83 ARG A CA 1
ATOM 674 C C . ARG A 1 83 ? 5.709 5.924 -9.271 1.00 91.75 83 ARG A C 1
ATOM 676 O O . ARG A 1 83 ? 5.696 5.795 -8.053 1.00 91.75 83 ARG A O 1
ATOM 683 N N . ASP A 1 84 ? 4.623 5.726 -10.013 1.00 91.69 84 ASP A N 1
ATOM 684 C CA . ASP A 1 84 ? 3.304 5.442 -9.430 1.00 91.69 84 ASP A CA 1
ATOM 685 C C . ASP A 1 84 ? 3.286 4.144 -8.607 1.00 91.69 84 ASP A C 1
ATOM 687 O O . ASP A 1 84 ? 2.599 4.052 -7.577 1.00 91.69 84 ASP A O 1
ATOM 691 N N . LEU A 1 85 ? 4.073 3.143 -9.024 1.00 94.94 85 LEU A N 1
ATOM 692 C CA . LEU A 1 85 ? 4.201 1.891 -8.288 1.00 94.94 85 LEU A CA 1
ATOM 693 C C . LEU A 1 85 ? 4.818 2.125 -6.913 1.00 94.94 85 LEU A C 1
ATOM 695 O O . LEU A 1 85 ? 4.267 1.639 -5.930 1.00 94.94 85 LEU A O 1
ATOM 699 N N . PHE A 1 86 ? 5.919 2.865 -6.821 1.00 94.88 86 PHE A N 1
ATOM 700 C CA . PHE A 1 86 ? 6.682 2.986 -5.575 1.00 94.88 86 PHE A CA 1
ATOM 701 C C . PHE A 1 86 ? 6.321 4.218 -4.728 1.00 94.88 86 PHE A C 1
ATOM 703 O O . PHE A 1 86 ? 6.551 4.203 -3.516 1.00 94.88 86 PHE A O 1
ATOM 710 N N . ASP A 1 87 ? 5.697 5.244 -5.309 1.00 93.06 87 ASP A N 1
ATOM 711 C CA . ASP A 1 87 ? 5.208 6.425 -4.581 1.00 93.06 87 ASP A CA 1
ATOM 712 C C . ASP A 1 87 ? 3.836 6.176 -3.940 1.00 93.06 87 ASP A C 1
ATOM 714 O O . ASP A 1 87 ? 3.537 6.718 -2.869 1.00 93.06 87 ASP A O 1
ATOM 718 N N . LEU A 1 88 ? 2.994 5.347 -4.574 1.00 93.75 88 LEU A N 1
ATOM 719 C CA . LEU A 1 88 ? 1.605 5.154 -4.159 1.00 93.75 88 LEU A CA 1
ATOM 720 C C . LEU A 1 88 ? 1.204 3.686 -4.010 1.00 93.75 88 LEU A C 1
ATOM 722 O O . LEU A 1 88 ? 0.709 3.306 -2.947 1.00 93.75 88 LEU A O 1
ATOM 726 N N . MET A 1 89 ? 1.358 2.860 -5.050 1.00 95.75 89 MET A N 1
ATOM 727 C CA . MET A 1 89 ? 0.751 1.520 -5.047 1.00 95.75 89 MET A CA 1
ATOM 728 C C . MET A 1 89 ? 1.391 0.582 -4.023 1.00 95.75 89 MET A C 1
ATOM 730 O O . MET A 1 89 ? 0.673 -0.047 -3.246 1.00 95.75 89 MET A O 1
ATOM 734 N N . GLN A 1 90 ? 2.720 0.518 -3.991 1.00 96.38 90 GLN A N 1
ATOM 735 C CA . GLN A 1 90 ? 3.509 -0.292 -3.069 1.00 96.38 90 GLN A CA 1
ATOM 736 C C . GLN A 1 90 ? 3.255 0.110 -1.616 1.00 96.38 90 GLN A C 1
ATOM 738 O O . GLN A 1 90 ? 2.800 -0.750 -0.857 1.00 96.38 90 GLN A O 1
ATOM 743 N N . PRO A 1 91 ? 3.431 1.381 -1.202 1.00 96.38 91 PRO A N 1
ATOM 744 C CA . PRO A 1 91 ? 3.241 1.728 0.199 1.00 96.38 91 PRO A CA 1
ATOM 745 C C . PRO A 1 91 ? 1.783 1.576 0.641 1.00 96.38 91 PRO A C 1
ATOM 747 O O . PRO A 1 91 ? 1.524 1.167 1.777 1.00 96.38 91 PRO A O 1
ATOM 750 N N . ARG A 1 92 ? 0.811 1.820 -0.251 1.00 96.50 92 ARG A N 1
ATOM 751 C CA . ARG A 1 92 ? -0.605 1.537 0.018 1.00 96.50 92 ARG A CA 1
ATOM 752 C C . ARG A 1 92 ? -0.840 0.046 0.247 1.00 96.50 92 ARG A C 1
ATOM 754 O O . ARG A 1 92 ? -1.382 -0.314 1.289 1.00 96.50 92 ARG A O 1
ATOM 761 N N . ALA A 1 93 ? -0.429 -0.805 -0.691 1.00 96.44 93 ALA A N 1
ATOM 762 C CA . ALA A 1 93 ? -0.648 -2.247 -0.618 1.00 96.44 93 ALA A CA 1
ATOM 763 C C . ALA A 1 93 ? 0.063 -2.867 0.595 1.00 96.44 93 ALA A C 1
ATOM 765 O O . ALA A 1 93 ? -0.550 -3.618 1.353 1.00 96.44 93 ALA A O 1
ATOM 766 N N . ARG A 1 94 ? 1.309 -2.457 0.864 1.00 96.12 94 ARG A N 1
ATOM 767 C CA . ARG A 1 94 ? 2.048 -2.870 2.062 1.00 96.12 94 ARG A CA 1
ATOM 768 C C . ARG A 1 94 ? 1.332 -2.452 3.342 1.00 96.12 94 ARG A C 1
ATOM 770 O O . ARG A 1 94 ? 1.234 -3.242 4.279 1.00 96.12 94 ARG A O 1
ATOM 777 N N . THR A 1 95 ? 0.805 -1.228 3.402 1.00 96.81 95 THR A N 1
ATOM 778 C CA . THR A 1 95 ? 0.037 -0.767 4.570 1.00 96.81 95 THR A CA 1
ATOM 779 C C . THR A 1 95 ? -1.221 -1.612 4.773 1.00 96.81 95 THR A C 1
ATOM 781 O O . THR A 1 95 ? -1.543 -1.947 5.910 1.00 96.81 95 THR A O 1
ATOM 784 N N . GLU A 1 96 ? -1.916 -2.002 3.702 1.00 96.38 96 GLU A N 1
ATOM 785 C CA . GLU A 1 96 ? -3.079 -2.899 3.780 1.00 96.38 96 GLU A CA 1
ATOM 786 C C . GLU A 1 96 ? -2.696 -4.268 4.358 1.00 96.38 96 GLU A C 1
ATOM 788 O O . GLU A 1 96 ? -3.365 -4.768 5.267 1.00 96.38 96 GLU A O 1
ATOM 793 N N . ASP A 1 97 ? -1.584 -4.838 3.900 1.00 95.00 97 ASP A N 1
ATOM 794 C CA . ASP A 1 97 ? -1.085 -6.125 4.384 1.00 95.00 97 ASP A CA 1
ATOM 795 C C . ASP A 1 97 ? -0.633 -6.060 5.852 1.00 95.00 97 ASP A C 1
ATOM 797 O O . ASP A 1 97 ? -0.913 -6.966 6.644 1.00 95.00 97 ASP A O 1
ATOM 801 N N . LEU A 1 98 ? -0.009 -4.954 6.261 1.00 95.81 98 LEU A N 1
ATOM 802 C CA . LEU A 1 98 ? 0.328 -4.696 7.660 1.00 95.81 98 LEU A CA 1
ATOM 803 C C . LEU A 1 98 ? -0.930 -4.546 8.524 1.00 95.81 98 LEU A C 1
ATOM 805 O O . LEU A 1 98 ? -0.999 -5.137 9.602 1.00 95.81 98 LEU A O 1
ATOM 809 N N . VAL A 1 99 ? -1.938 -3.798 8.062 1.00 96.31 99 VAL A N 1
ATOM 810 C CA . VAL A 1 99 ? -3.230 -3.651 8.754 1.00 96.31 99 VAL A CA 1
ATOM 811 C C . VAL A 1 99 ? -3.890 -5.013 8.946 1.00 96.31 99 VAL A C 1
ATOM 813 O O . VAL A 1 99 ? -4.368 -5.286 10.044 1.00 96.31 99 VAL A O 1
ATOM 816 N N . ARG A 1 100 ? -3.846 -5.900 7.944 1.00 93.88 100 ARG A N 1
ATOM 817 C CA . ARG A 1 100 ? -4.294 -7.294 8.082 1.00 93.88 100 ARG A CA 1
ATOM 818 C C . ARG A 1 100 ? -3.560 -8.004 9.216 1.00 93.88 100 ARG A C 1
ATOM 820 O O . ARG A 1 100 ? -4.203 -8.530 10.118 1.00 93.88 100 ARG A O 1
ATOM 827 N N . GLY A 1 1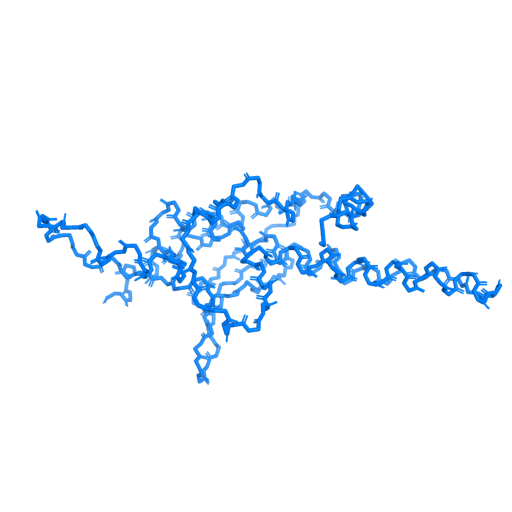01 ? -2.227 -7.993 9.199 1.00 92.12 101 GLY A N 1
ATOM 828 C CA . GLY A 1 101 ? -1.410 -8.684 10.201 1.00 92.12 101 GLY A CA 1
ATOM 829 C C . GLY A 1 101 ? -1.602 -8.149 11.625 1.00 92.12 101 GLY A C 1
ATOM 830 O O . GLY A 1 101 ? -1.740 -8.921 12.572 1.00 92.12 101 GLY A O 1
ATOM 831 N N . TYR A 1 102 ? -1.637 -6.827 11.807 1.00 95.69 102 TYR A N 1
ATOM 832 C CA . TYR A 1 102 ? -1.912 -6.212 13.110 1.00 95.69 102 TYR A CA 1
ATOM 833 C C . TYR A 1 102 ? -3.366 -6.428 13.553 1.00 95.69 102 TYR A C 1
ATOM 835 O O . TYR A 1 102 ? -3.600 -6.773 14.707 1.00 95.69 102 TYR A O 1
ATOM 843 N N . GLY A 1 103 ? -4.334 -6.275 12.650 1.00 93.31 103 GLY A N 1
ATOM 844 C CA . GLY A 1 103 ? -5.758 -6.397 12.957 1.00 93.31 103 GLY A CA 1
ATOM 845 C C . GLY A 1 103 ? -6.207 -7.824 13.263 1.00 93.31 103 GLY A C 1
ATOM 846 O O . GLY A 1 103 ? -7.077 -7.999 14.112 1.00 93.31 103 GLY A O 1
ATOM 847 N N . LEU A 1 104 ? -5.590 -8.834 12.640 1.00 91.62 104 LEU A N 1
ATOM 848 C CA . LEU A 1 104 ? -5.795 -10.242 13.000 1.00 91.62 104 LEU A CA 1
ATOM 849 C C . LEU A 1 104 ? -5.303 -10.524 14.422 1.00 91.62 104 LEU A C 1
ATOM 851 O O . LEU A 1 104 ? -6.019 -11.134 15.209 1.00 91.62 104 LEU A O 1
ATOM 855 N N . ARG A 1 105 ? -4.113 -10.023 14.785 1.00 90.19 105 ARG A N 1
ATOM 856 C CA . ARG A 1 105 ? -3.567 -10.182 16.146 1.00 90.19 105 ARG A CA 1
ATOM 857 C C . ARG A 1 105 ? -4.412 -9.492 17.213 1.00 90.19 105 ARG A C 1
ATOM 859 O O . ARG A 1 105 ? -4.528 -10.006 18.317 1.00 90.19 105 ARG A O 1
ATOM 866 N N . GLU A 1 106 ? -5.007 -8.351 16.881 1.00 91.38 106 GLU A N 1
ATOM 867 C CA . GLU A 1 106 ? -5.918 -7.616 17.767 1.00 91.38 106 GLU A CA 1
ATOM 868 C C . GLU A 1 106 ? -7.359 -8.159 17.753 1.00 91.38 106 GLU A C 1
ATOM 870 O O . GLU A 1 106 ? -8.199 -7.666 18.507 1.00 91.38 106 GLU A O 1
ATOM 875 N N . GLY A 1 107 ? -7.667 -9.144 16.899 1.00 90.88 107 GLY A N 1
ATOM 876 C CA . GLY A 1 107 ? -8.999 -9.739 16.781 1.00 90.88 107 GLY A CA 1
ATOM 877 C C . GLY A 1 107 ? -10.065 -8.805 16.199 1.00 90.88 107 GLY A C 1
ATOM 878 O O . GLY A 1 107 ? -11.248 -9.017 16.439 1.00 90.88 107 GLY A O 1
ATOM 879 N N . VAL A 1 108 ? -9.678 -7.759 15.460 1.00 93.19 108 VAL A N 1
ATOM 880 C CA . VAL A 1 108 ? -10.608 -6.780 14.854 1.00 93.19 108 VAL A CA 1
ATOM 881 C C . VAL A 1 108 ? -10.858 -7.023 13.364 1.00 93.19 108 VAL A C 1
ATOM 883 O O . VAL A 1 108 ? -11.841 -6.528 12.811 1.00 93.19 108 VAL A O 1
ATOM 886 N N . ILE A 1 109 ? -9.991 -7.800 12.710 1.00 92.50 109 ILE A N 1
ATOM 887 C CA . ILE A 1 109 ? -10.111 -8.191 11.301 1.00 92.50 109 ILE A CA 1
ATOM 888 C C . ILE A 1 109 ? -10.260 -9.708 11.211 1.00 92.50 109 ILE A C 1
ATOM 890 O O . ILE A 1 109 ? -9.594 -10.431 11.944 1.00 92.50 109 ILE A O 1
ATOM 894 N N . SER A 1 110 ? -11.101 -10.182 10.293 1.00 90.56 110 SER A N 1
ATOM 895 C CA . SER A 1 110 ? -11.243 -11.601 9.948 1.00 90.56 110 SER A CA 1
ATOM 896 C C . SER A 1 110 ? -10.823 -11.866 8.501 1.00 90.56 110 SER A C 1
ATOM 898 O O . SER A 1 110 ? -10.876 -10.980 7.642 1.00 90.56 110 SER A O 1
ATOM 900 N N . THR A 1 111 ? -10.385 -13.093 8.219 1.00 85.31 111 THR A N 1
ATOM 901 C CA . THR A 1 111 ? -10.193 -13.576 6.843 1.00 85.31 111 THR A CA 1
ATOM 902 C C . THR A 1 111 ? -11.238 -14.635 6.529 1.00 85.31 111 THR A C 1
ATOM 904 O O . THR A 1 111 ? -11.632 -15.390 7.412 1.00 85.31 111 THR A O 1
ATOM 907 N N . ASP A 1 112 ? -11.681 -14.724 5.273 1.00 70.12 112 ASP A N 1
ATOM 908 C CA . ASP A 1 112 ? -12.741 -15.663 4.870 1.00 70.12 112 ASP A CA 1
ATOM 909 C C . ASP A 1 112 ? -12.377 -17.144 5.144 1.00 70.12 112 ASP A C 1
ATOM 911 O O . ASP A 1 112 ? -13.259 -17.997 5.220 1.00 70.12 112 ASP A O 1
ATOM 915 N N . ALA A 1 113 ? -11.093 -17.457 5.367 1.00 58.84 113 ALA A N 1
ATOM 916 C CA . ALA A 1 113 ? -10.625 -18.784 5.772 1.00 58.84 113 ALA A CA 1
ATOM 917 C C . ALA A 1 113 ? -11.079 -19.196 7.192 1.00 58.84 113 ALA A C 1
ATOM 919 O O . ALA A 1 113 ? -11.342 -20.380 7.425 1.00 58.84 113 ALA A O 1
ATOM 920 N N . ASP A 1 114 ? -11.255 -18.238 8.111 1.00 52.19 114 ASP A N 1
ATOM 921 C CA . ASP A 1 114 ? -11.725 -18.504 9.483 1.00 52.19 114 ASP A CA 1
ATOM 922 C C . ASP A 1 114 ? -13.206 -18.906 9.531 1.00 52.19 114 ASP A C 1
ATOM 924 O O . ASP A 1 114 ? -13.650 -19.547 10.484 1.00 52.19 114 ASP A O 1
ATOM 928 N N . GLY A 1 115 ? -13.974 -18.609 8.474 1.00 44.28 115 GLY A N 1
ATOM 929 C CA . GLY A 1 115 ? -15.375 -19.019 8.356 1.00 44.28 115 GLY A CA 1
ATOM 930 C C . GLY A 1 115 ? -15.566 -20.530 8.180 1.00 44.28 115 GLY A C 1
ATOM 931 O O . GLY A 1 115 ? -16.646 -21.040 8.466 1.00 44.28 115 GLY A O 1
ATOM 932 N N . THR A 1 116 ? -14.528 -21.258 7.746 1.00 44.72 116 THR A N 1
ATOM 933 C CA . THR A 1 116 ? -14.593 -22.717 7.530 1.00 44.72 116 THR A CA 1
ATOM 934 C C . THR A 1 116 ? -14.038 -23.561 8.677 1.00 44.72 116 THR A C 1
ATOM 936 O O . THR A 1 116 ? -14.406 -24.725 8.782 1.00 44.72 116 THR A O 1
ATOM 939 N N . ILE A 1 117 ? -13.190 -23.008 9.552 1.00 45.50 117 ILE A N 1
ATOM 940 C CA . ILE A 1 117 ? -12.603 -23.763 10.681 1.00 45.50 117 ILE A CA 1
ATOM 941 C C . ILE A 1 117 ? -13.476 -23.643 11.945 1.00 45.50 117 ILE A C 1
ATOM 943 O O . ILE A 1 117 ? -13.464 -24.524 12.802 1.00 45.50 117 ILE A O 1
ATOM 947 N N . ALA A 1 118 ? -14.322 -22.613 12.030 1.00 42.88 118 ALA A N 1
ATOM 948 C CA . ALA A 1 118 ? -15.200 -22.379 13.176 1.00 42.88 118 ALA A CA 1
ATOM 949 C C . ALA A 1 118 ? -16.440 -23.303 13.267 1.00 42.88 118 ALA A C 1
ATOM 951 O O . ALA A 1 118 ? -17.247 -23.121 14.175 1.00 42.88 118 ALA A O 1
ATOM 952 N N . GLN A 1 119 ? -16.621 -24.284 12.367 1.00 42.94 119 GLN A N 1
ATOM 953 C CA . GLN A 1 119 ? -17.788 -25.188 12.386 1.00 42.94 119 GLN A CA 1
ATOM 954 C C . GLN A 1 119 ? -17.514 -26.640 12.815 1.00 42.94 119 GLN A C 1
ATOM 956 O O . GLN A 1 119 ? -18.474 -27.393 12.953 1.00 42.94 119 GLN A O 1
ATOM 961 N N . THR A 1 120 ? -16.269 -27.058 13.082 1.00 41.50 120 THR A N 1
ATOM 962 C CA . THR A 1 120 ? -15.981 -28.492 13.339 1.00 41.50 120 THR A CA 1
ATOM 963 C C . THR A 1 120 ? -15.226 -28.831 14.617 1.00 41.50 120 THR A C 1
ATOM 965 O O . THR A 1 120 ? -14.857 -29.987 14.798 1.00 41.50 120 THR A O 1
ATOM 968 N N . VAL A 1 121 ? -15.057 -27.903 15.560 1.00 42.53 121 VAL A N 1
ATOM 969 C CA . VAL A 1 121 ? -14.697 -28.292 16.931 1.00 42.53 121 VAL A CA 1
ATOM 970 C C . VAL A 1 121 ? -15.578 -27.568 17.935 1.00 42.53 121 VAL A C 1
ATOM 972 O O . VAL A 1 121 ? -15.566 -26.346 18.051 1.00 42.53 121 VAL A O 1
ATOM 975 N N . ASN A 1 122 ? -16.376 -28.367 18.640 1.00 48.62 122 ASN A N 1
ATOM 976 C CA . ASN A 1 122 ? -17.128 -27.995 19.827 1.00 48.62 122 ASN A CA 1
ATOM 977 C C . ASN A 1 122 ? -16.358 -26.976 20.681 1.00 48.62 122 ASN A C 1
ATOM 979 O O . ASN A 1 122 ? -15.274 -27.260 21.181 1.00 48.62 122 ASN A O 1
ATOM 983 N N . SER A 1 123 ? -16.944 -25.802 20.891 1.00 40.81 123 SER A N 1
ATOM 984 C CA . SER A 1 123 ? -16.558 -24.892 21.969 1.00 40.81 123 SER A CA 1
ATOM 985 C C . SER A 1 123 ? -17.825 -24.392 22.639 1.00 40.81 123 SER A C 1
ATOM 987 O O . SER A 1 123 ? -18.261 -23.253 22.496 1.00 40.81 123 SER A O 1
ATOM 989 N N . ALA A 1 124 ? -18.429 -25.311 23.385 1.00 43.88 124 ALA A N 1
ATOM 990 C CA . ALA A 1 124 ? -19.209 -24.970 24.554 1.00 43.88 124 ALA A CA 1
ATOM 991 C C . ALA A 1 124 ? -18.274 -24.304 25.578 1.00 43.88 124 ALA A C 1
ATOM 993 O O . ALA A 1 124 ? -17.686 -24.988 26.403 1.00 43.88 124 ALA A O 1
ATOM 994 N N . SER A 1 125 ? -18.103 -22.982 25.500 1.00 38.81 125 SER A N 1
ATOM 995 C CA . SER A 1 125 ? -17.810 -22.134 26.663 1.00 38.81 125 SER A CA 1
ATOM 996 C C . SER A 1 125 ? -17.720 -20.659 26.279 1.00 38.81 125 SER A C 1
ATOM 998 O O . SER A 1 125 ? -16.936 -20.274 25.417 1.00 38.81 125 SER A O 1
ATOM 1000 N N . SER A 1 126 ? -18.418 -19.847 27.071 1.00 39.66 126 SER A N 1
ATOM 1001 C CA . SER A 1 126 ? -18.196 -18.421 27.303 1.00 39.66 126 SER A CA 1
ATOM 1002 C C . SER A 1 126 ? -18.841 -17.442 26.324 1.00 39.66 126 SER A C 1
ATOM 1004 O O . SER A 1 126 ? -18.293 -17.058 25.294 1.00 39.66 126 SER A O 1
ATOM 1006 N N . SER A 1 127 ? -19.962 -16.906 26.800 1.00 42.00 127 SER A N 1
ATOM 1007 C CA . SER A 1 127 ? -20.505 -15.571 26.563 1.00 42.00 127 SER A CA 1
ATOM 1008 C C . SER A 1 127 ? -19.464 -14.443 26.718 1.00 42.00 127 SER A C 1
ATOM 1010 O O . SER A 1 127 ? -19.553 -13.610 27.620 1.00 42.00 127 SER A O 1
ATOM 1012 N N . ARG A 1 128 ? -18.462 -14.378 25.839 1.00 46.28 128 ARG A N 1
ATOM 1013 C CA . ARG A 1 128 ? -17.794 -13.112 25.533 1.00 46.28 128 ARG A CA 1
ATOM 1014 C C . ARG A 1 128 ? -18.625 -12.443 24.455 1.00 46.28 128 ARG A C 1
ATOM 1016 O O . ARG A 1 128 ? -18.944 -13.063 23.445 1.00 46.28 128 ARG A O 1
ATOM 1023 N N . THR A 1 129 ? -19.039 -11.214 24.734 1.00 45.25 129 THR A N 1
ATOM 1024 C CA . THR A 1 129 ? -19.619 -10.267 23.779 1.00 45.25 129 THR A CA 1
ATOM 1025 C C . THR A 1 129 ? -19.085 -10.540 22.374 1.00 45.25 129 THR A C 1
ATOM 1027 O O . THR A 1 129 ? -17.871 -10.610 22.193 1.00 45.25 129 THR A O 1
ATOM 1030 N N . LYS A 1 130 ? -19.974 -10.772 21.397 1.00 57.91 130 LYS A N 1
ATOM 1031 C CA . LYS A 1 130 ? -19.606 -11.009 19.992 1.00 57.91 130 LYS A CA 1
ATOM 1032 C C . LYS A 1 130 ? -18.749 -9.831 19.519 1.00 57.91 130 LYS A C 1
ATOM 1034 O O . LYS A 1 130 ? -19.296 -8.817 19.096 1.00 57.91 130 LYS A O 1
ATOM 1039 N N . GLN A 1 131 ? -17.425 -9.921 19.643 1.00 61.38 131 GLN A N 1
ATOM 1040 C CA . GLN A 1 131 ? -16.529 -8.885 19.153 1.00 61.38 131 GLN A CA 1
ATOM 1041 C C . GLN A 1 131 ? -16.708 -8.844 17.642 1.00 61.38 131 GLN A C 1
ATOM 1043 O O . GLN A 1 131 ? -16.444 -9.817 16.935 1.00 61.38 131 GLN A O 1
ATOM 1048 N N . ARG A 1 132 ? -17.270 -7.736 17.165 1.00 80.62 132 ARG A N 1
ATOM 1049 C CA . ARG A 1 132 ? -17.594 -7.538 15.760 1.00 80.62 132 ARG A CA 1
ATOM 1050 C C . ARG A 1 132 ? -16.281 -7.391 14.999 1.00 80.62 132 ARG A C 1
ATOM 1052 O O . ARG A 1 132 ? -15.567 -6.415 15.194 1.00 80.62 132 ARG A O 1
ATOM 1059 N N . THR A 1 133 ? -15.954 -8.368 14.164 1.00 90.19 133 THR A N 1
ATOM 1060 C CA . THR A 1 133 ? -14.778 -8.322 13.290 1.00 90.19 133 THR A CA 1
ATOM 1061 C C . THR A 1 133 ? -15.165 -7.801 11.911 1.00 90.19 133 THR A C 1
ATOM 1063 O O . THR A 1 133 ? -16.313 -7.940 11.479 1.00 90.19 133 THR A O 1
ATOM 1066 N N . VAL A 1 134 ? -14.215 -7.178 11.213 1.00 90.88 134 VAL A N 1
ATOM 1067 C CA . VAL A 1 134 ? -14.412 -6.701 9.839 1.00 90.88 134 VAL A CA 1
ATOM 1068 C C . VAL A 1 134 ? -13.664 -7.614 8.866 1.00 90.88 134 VAL A C 1
ATOM 1070 O O . VAL A 1 134 ? -12.452 -7.783 9.019 1.00 90.88 134 VAL A O 1
ATOM 1073 N N . PRO A 1 135 ? -14.326 -8.180 7.841 1.00 91.44 135 PRO A N 1
ATOM 1074 C CA . PRO A 1 135 ? -13.642 -9.002 6.849 1.00 91.44 135 PRO A CA 1
ATOM 1075 C C . PRO A 1 135 ? -12.602 -8.192 6.070 1.00 91.44 135 PRO A C 1
ATOM 1077 O O . PRO A 1 135 ? -12.924 -7.152 5.486 1.00 91.44 135 PRO A O 1
ATOM 1080 N N . PHE A 1 136 ? -11.363 -8.684 5.996 1.00 92.00 136 PHE A N 1
ATOM 1081 C CA . PHE A 1 136 ? -10.251 -7.984 5.341 1.00 92.00 136 PHE A CA 1
ATOM 1082 C C . PHE A 1 136 ? -10.542 -7.617 3.877 1.00 92.00 136 PHE A C 1
ATOM 1084 O O . PHE A 1 136 ? -10.168 -6.540 3.412 1.00 92.00 136 PHE A O 1
ATOM 1091 N N . ASN A 1 137 ? -11.263 -8.478 3.157 1.00 89.94 137 ASN A N 1
ATOM 1092 C CA . ASN A 1 137 ? -11.611 -8.273 1.749 1.00 89.94 137 ASN A CA 1
ATOM 1093 C C . ASN A 1 137 ? -12.539 -7.068 1.514 1.00 89.94 137 ASN A C 1
ATOM 1095 O O . ASN A 1 137 ? -12.642 -6.580 0.391 1.00 89.94 137 ASN A O 1
ATOM 1099 N N . THR A 1 138 ? -13.181 -6.559 2.568 1.00 91.50 138 THR A N 1
ATOM 1100 C CA . THR A 1 138 ? -14.015 -5.349 2.513 1.00 91.50 138 THR A CA 1
ATOM 1101 C C . THR A 1 138 ? -13.244 -4.076 2.857 1.00 91.50 138 THR A C 1
ATOM 1103 O O . THR A 1 138 ? -13.785 -2.985 2.718 1.00 91.50 138 THR A O 1
ATOM 1106 N N . LEU A 1 139 ? -11.986 -4.176 3.291 1.00 93.75 139 LEU A N 1
ATOM 1107 C CA . LEU A 1 139 ? -11.175 -3.030 3.698 1.00 93.75 139 LEU A CA 1
ATOM 1108 C C . LEU A 1 139 ? -10.238 -2.571 2.578 1.00 93.75 139 LEU A C 1
ATOM 1110 O O . LEU A 1 139 ? -9.731 -3.373 1.800 1.00 93.75 139 LEU A O 1
ATOM 1114 N N . SER A 1 140 ? -9.940 -1.281 2.513 1.00 95.25 140 SER A N 1
ATOM 1115 C CA . SER A 1 140 ? -8.836 -0.736 1.719 1.00 95.25 140 SER A CA 1
ATOM 1116 C C . SER A 1 140 ? -8.229 0.466 2.426 1.00 95.25 140 SER A C 1
ATOM 1118 O O . SER A 1 140 ? -8.899 1.131 3.209 1.00 95.25 140 SER A O 1
ATOM 1120 N N . VAL A 1 141 ? -6.960 0.749 2.166 1.00 96.50 141 VAL A N 1
ATOM 1121 C CA . VAL A 1 141 ? -6.274 1.930 2.675 1.00 96.50 141 VAL A CA 1
ATOM 1122 C C . VAL A 1 141 ? -6.307 3.025 1.614 1.00 96.50 141 VAL A C 1
ATOM 1124 O O . VAL A 1 141 ? -5.951 2.806 0.455 1.00 96.50 141 VAL A O 1
ATOM 1127 N N . SER A 1 142 ? -6.720 4.219 2.028 1.00 95.81 142 SER A N 1
ATOM 1128 C CA . SER A 1 142 ? -6.431 5.466 1.326 1.00 95.81 142 SER A CA 1
ATOM 1129 C C . SER A 1 142 ? -5.077 5.977 1.810 1.00 95.81 142 SER A C 1
ATOM 1131 O O . SER A 1 142 ? -4.887 6.169 3.013 1.00 95.81 142 SER A O 1
ATOM 1133 N N . PHE A 1 143 ? -4.132 6.156 0.890 1.00 94.56 143 PHE A N 1
ATOM 1134 C CA . PHE A 1 143 ? -2.753 6.519 1.201 1.00 94.56 143 PHE A CA 1
ATOM 1135 C C . PHE A 1 143 ? -2.431 7.906 0.646 1.00 94.56 143 PHE A C 1
ATOM 1137 O O . PHE A 1 143 ? -2.603 8.156 -0.543 1.00 94.56 143 PHE A O 1
ATOM 1144 N N . SER A 1 144 ? -1.952 8.807 1.504 1.00 92.25 144 SER A N 1
ATOM 1145 C CA . SER A 1 144 ? -1.462 10.128 1.106 1.00 92.25 144 SER A CA 1
ATOM 1146 C C . SER A 1 144 ? -0.230 10.522 1.924 1.00 92.25 144 SER A C 1
ATOM 1148 O O . SER A 1 144 ? 0.135 9.863 2.902 1.00 92.25 144 SER A O 1
ATOM 1150 N N . SER A 1 145 ? 0.414 11.627 1.552 1.00 88.88 145 SER A N 1
ATOM 1151 C CA . SER A 1 145 ? 1.587 12.141 2.268 1.00 88.88 145 SER A CA 1
ATOM 1152 C C . SER A 1 145 ? 1.281 12.603 3.697 1.00 88.88 145 SER A C 1
ATOM 1154 O O . SER A 1 145 ? 2.173 12.570 4.538 1.00 88.88 145 SER A O 1
ATOM 1156 N N . ARG A 1 146 ? 0.037 13.016 3.984 1.00 92.88 146 ARG A N 1
ATOM 1157 C CA . ARG A 1 146 ? -0.352 13.604 5.282 1.00 92.88 146 ARG A CA 1
ATOM 1158 C C . ARG A 1 146 ? -1.360 12.778 6.070 1.00 92.88 146 ARG A C 1
ATOM 1160 O O . ARG A 1 146 ? -1.565 13.042 7.252 1.00 92.88 146 ARG A O 1
ATOM 1167 N N . ARG A 1 147 ? -2.047 11.830 5.430 1.00 95.19 147 ARG A N 1
ATOM 1168 C CA . ARG A 1 147 ? -3.147 11.070 6.040 1.00 95.19 147 ARG A CA 1
ATOM 1169 C C . ARG A 1 147 ? -3.184 9.637 5.527 1.00 95.19 147 ARG A C 1
ATOM 1171 O O . ARG A 1 147 ? -2.903 9.387 4.352 1.00 95.19 147 ARG A O 1
ATOM 1178 N N . LEU A 1 148 ? -3.579 8.727 6.408 1.00 96.44 148 LEU A N 1
ATOM 1179 C CA . LEU A 1 148 ? -3.948 7.358 6.076 1.00 96.44 148 LEU A CA 1
ATOM 1180 C C . LEU A 1 148 ? -5.401 7.140 6.479 1.00 96.44 148 LEU A C 1
ATOM 1182 O O . LEU A 1 148 ? -5.773 7.415 7.617 1.00 96.44 148 LEU A O 1
ATOM 1186 N N . GLY A 1 149 ? -6.213 6.639 5.556 1.00 96.56 149 GLY A N 1
ATOM 1187 C CA . GLY A 1 149 ? -7.611 6.310 5.809 1.00 96.56 149 GLY A CA 1
ATOM 1188 C C . GLY A 1 149 ? -7.851 4.816 5.679 1.00 96.56 149 GLY A C 1
ATOM 1189 O O . GLY A 1 149 ? -7.305 4.191 4.777 1.00 96.56 149 GLY A O 1
ATOM 1190 N N . LEU A 1 150 ? -8.699 4.250 6.531 1.00 97.06 150 LEU A N 1
ATOM 1191 C CA . LEU A 1 150 ? -9.255 2.919 6.335 1.00 97.06 150 LEU A CA 1
ATOM 1192 C C . LEU A 1 150 ? -10.665 3.054 5.757 1.00 97.06 150 LEU A C 1
ATOM 1194 O O . LEU A 1 150 ? -11.556 3.651 6.363 1.00 97.06 150 LEU A O 1
ATOM 1198 N N . VAL A 1 151 ? -10.849 2.508 4.564 1.00 96.50 151 VAL A N 1
ATOM 1199 C CA . VAL A 1 151 ? -12.074 2.566 3.774 1.00 96.50 151 VAL A CA 1
ATOM 1200 C C . VAL A 1 151 ? -12.760 1.212 3.830 1.00 96.50 151 VAL A C 1
ATOM 1202 O O . VAL A 1 151 ? -12.178 0.198 3.453 1.00 96.50 151 VAL A O 1
ATOM 1205 N N . LEU A 1 152 ? -14.014 1.209 4.266 1.00 93.62 152 LEU A N 1
ATOM 1206 C CA . LEU A 1 152 ? -14.898 0.059 4.187 1.00 93.62 152 LEU A CA 1
ATOM 1207 C C . LEU A 1 152 ? -15.656 0.104 2.857 1.00 93.62 152 LEU A C 1
ATOM 1209 O O . LEU A 1 152 ? -16.362 1.071 2.559 1.00 93.62 152 LEU A O 1
ATOM 1213 N N . MET A 1 153 ? -15.501 -0.945 2.060 1.00 90.50 153 MET A N 1
ATOM 1214 C CA . MET A 1 153 ? -16.233 -1.181 0.825 1.00 90.50 153 MET A CA 1
ATOM 1215 C C . MET A 1 153 ? -17.388 -2.138 1.113 1.00 90.50 153 MET A C 1
ATOM 1217 O O . MET A 1 153 ? -17.185 -3.335 1.316 1.00 90.50 153 MET A O 1
ATOM 1221 N N . THR A 1 154 ? -18.610 -1.618 1.120 1.00 85.56 154 THR A N 1
ATOM 1222 C CA . THR A 1 154 ? -19.817 -2.443 1.052 1.00 85.56 154 THR A CA 1
ATOM 1223 C C . THR A 1 154 ? -20.251 -2.576 -0.407 1.00 85.56 154 THR A C 1
ATOM 1225 O O . THR A 1 154 ? -19.763 -1.856 -1.279 1.00 85.56 154 THR A O 1
ATOM 1228 N N . ARG A 1 155 ? -21.175 -3.501 -0.695 1.00 79.31 155 ARG A N 1
ATOM 1229 C CA . ARG A 1 155 ? -21.706 -3.696 -2.060 1.00 79.31 155 ARG A CA 1
ATOM 1230 C C . ARG A 1 155 ? -22.310 -2.422 -2.657 1.00 79.31 155 ARG A C 1
ATOM 1232 O O . ARG A 1 155 ? -22.344 -2.280 -3.870 1.00 79.31 155 ARG A O 1
ATOM 1239 N N . GLU A 1 156 ? -22.758 -1.510 -1.803 1.00 80.12 156 GLU A N 1
ATOM 1240 C CA . GLU A 1 156 ? -23.497 -0.316 -2.204 1.00 80.12 156 GLU A CA 1
ATOM 1241 C C . GLU A 1 156 ? -22.671 0.965 -2.068 1.00 80.12 156 GLU A C 1
ATOM 1243 O O . GLU A 1 156 ? -22.918 1.929 -2.790 1.00 80.12 156 GLU A O 1
ATOM 1248 N N . ARG A 1 157 ? -21.720 1.027 -1.119 1.00 86.44 157 ARG A N 1
ATOM 1249 C CA . ARG A 1 157 ? -21.027 2.275 -0.765 1.00 86.44 157 ARG A CA 1
ATOM 1250 C C . ARG A 1 157 ? -19.588 2.042 -0.313 1.00 86.44 157 ARG A C 1
ATOM 1252 O O . ARG A 1 157 ? -19.257 1.046 0.322 1.00 86.44 157 ARG A O 1
ATOM 1259 N N . LYS A 1 158 ? -18.734 3.030 -0.583 1.00 91.38 158 LYS A N 1
ATOM 1260 C CA . LYS A 1 158 ? -17.387 3.139 -0.010 1.00 91.38 158 LYS A CA 1
ATOM 1261 C C . LYS A 1 158 ? -17.401 4.241 1.041 1.00 91.38 158 LYS A C 1
ATOM 1263 O O . LYS A 1 158 ? -17.814 5.358 0.738 1.00 91.38 158 LYS A O 1
ATOM 1268 N N . LYS A 1 159 ? -16.974 3.936 2.266 1.00 93.88 159 LYS A N 1
ATOM 1269 C CA . LYS A 1 159 ? -16.933 4.903 3.371 1.00 93.88 159 LYS A CA 1
ATOM 1270 C C . LYS A 1 159 ? -15.608 4.808 4.115 1.00 93.88 159 LYS A C 1
ATOM 1272 O O . LYS A 1 159 ? -15.229 3.727 4.554 1.00 93.88 159 LYS A O 1
ATOM 1277 N N . THR A 1 160 ? -14.939 5.938 4.311 1.00 96.00 160 THR A N 1
ATOM 1278 C CA . THR A 1 160 ? -13.807 6.030 5.241 1.00 96.00 160 THR A CA 1
ATOM 1279 C C . THR A 1 160 ? -14.336 5.929 6.669 1.00 96.00 160 THR A C 1
ATOM 1281 O O . THR A 1 160 ? -15.155 6.748 7.084 1.00 96.00 160 THR A O 1
ATOM 1284 N N . ILE A 1 161 ? -13.921 4.894 7.396 1.00 95.31 161 ILE A N 1
ATOM 1285 C CA . ILE A 1 161 ? -14.374 4.616 8.769 1.00 95.31 161 ILE A CA 1
ATOM 1286 C C . ILE A 1 161 ? -13.376 5.098 9.820 1.00 95.31 161 ILE A C 1
ATOM 1288 O O . ILE A 1 161 ? -13.768 5.421 10.935 1.00 95.31 161 ILE A O 1
ATOM 1292 N N . VAL A 1 162 ? -12.099 5.171 9.451 1.00 96.38 162 VAL A N 1
ATOM 1293 C CA . VAL A 1 162 ? -11.000 5.593 10.317 1.00 96.38 162 VAL A CA 1
ATOM 1294 C C . VAL A 1 162 ? -10.040 6.426 9.490 1.00 96.38 162 VAL A C 1
ATOM 1296 O O . VAL A 1 162 ? -9.777 6.099 8.333 1.00 96.38 162 VAL A O 1
ATOM 1299 N N . GLU A 1 163 ? -9.484 7.473 10.083 1.00 96.88 163 GLU A N 1
ATOM 1300 C CA . GLU A 1 163 ? -8.451 8.278 9.451 1.00 96.88 163 GLU A CA 1
ATOM 1301 C C . GLU A 1 163 ? -7.433 8.743 10.488 1.00 96.88 163 GLU A C 1
ATOM 1303 O O . GLU A 1 163 ? -7.798 9.192 11.572 1.00 96.88 163 GLU A O 1
ATOM 1308 N N . VAL A 1 164 ? -6.150 8.635 10.154 1.00 97.12 164 VAL A N 1
ATOM 1309 C CA . VAL A 1 164 ? -5.039 9.025 11.024 1.00 97.12 164 VAL A CA 1
ATOM 1310 C C . VAL A 1 164 ? -4.094 9.963 10.287 1.00 97.12 164 VAL A C 1
ATOM 1312 O O . VAL A 1 164 ? -3.889 9.851 9.076 1.00 97.12 164 VAL A O 1
ATOM 1315 N N . GLY A 1 165 ? -3.511 10.904 11.027 1.00 95.81 165 GLY A N 1
ATOM 1316 C CA . GLY A 1 165 ? -2.444 11.758 10.517 1.00 95.81 165 GLY A CA 1
ATOM 1317 C C . GLY A 1 165 ? -1.171 10.952 10.270 1.00 95.81 165 GLY A C 1
ATOM 1318 O O . GLY A 1 165 ? -0.809 10.082 11.068 1.00 95.81 165 GLY A O 1
ATOM 1319 N N . ARG A 1 166 ? -0.498 11.273 9.169 1.00 93.00 166 ARG A N 1
ATOM 1320 C CA . ARG A 1 166 ? 0.784 10.707 8.769 1.00 93.00 166 ARG A CA 1
ATOM 1321 C C . ARG A 1 166 ? 1.832 11.809 8.715 1.00 93.00 166 ARG A C 1
ATOM 1323 O O . ARG A 1 166 ? 1.567 12.888 8.184 1.00 93.00 166 ARG A O 1
ATOM 1330 N N . VAL A 1 167 ? 3.012 11.530 9.254 1.00 91.81 167 VAL A N 1
ATOM 1331 C CA . VAL A 1 167 ? 4.165 12.434 9.155 1.00 91.81 167 VAL A CA 1
ATOM 1332 C C . VAL A 1 167 ? 5.011 12.038 7.945 1.00 91.81 167 VAL A C 1
ATOM 1334 O O . VAL A 1 167 ? 5.061 10.866 7.559 1.00 91.81 167 VAL A O 1
ATOM 1337 N N . LYS A 1 168 ? 5.674 13.018 7.325 1.00 82.94 168 LYS A N 1
ATOM 1338 C CA . LYS A 1 168 ? 6.679 12.745 6.295 1.00 82.94 168 LYS A CA 1
ATOM 1339 C C . LYS A 1 168 ? 7.754 11.815 6.881 1.00 82.94 168 LYS A C 1
ATOM 1341 O O . LYS A 1 168 ? 8.126 11.973 8.039 1.00 82.94 168 LYS A O 1
ATOM 1346 N N . ASP A 1 169 ? 8.187 10.823 6.107 1.00 85.56 169 ASP A N 1
ATOM 1347 C CA . ASP A 1 169 ? 9.195 9.828 6.513 1.00 85.56 169 ASP A CA 1
ATOM 1348 C C . ASP A 1 169 ? 8.772 8.925 7.695 1.00 85.56 169 ASP A C 1
ATOM 1350 O O . ASP A 1 169 ? 9.590 8.311 8.379 1.00 85.56 169 ASP A O 1
ATOM 1354 N N . GLU A 1 170 ? 7.465 8.785 7.934 1.00 92.62 170 GLU A N 1
ATOM 1355 C CA . GLU A 1 170 ? 6.934 7.795 8.871 1.00 92.62 170 GLU A CA 1
ATOM 1356 C C . GLU A 1 170 ? 6.944 6.381 8.261 1.00 92.62 170 GLU A C 1
ATOM 1358 O O . GLU A 1 170 ? 6.463 6.168 7.141 1.00 92.62 170 GLU A O 1
ATOM 1363 N N . LYS A 1 171 ? 7.434 5.403 9.037 1.00 96.12 171 LYS A N 1
ATOM 1364 C CA . LYS A 1 171 ? 7.373 3.969 8.713 1.00 96.12 171 LYS A CA 1
ATOM 1365 C C . LYS A 1 171 ? 5.927 3.486 8.560 1.00 96.12 171 LYS A C 1
ATOM 1367 O O . LYS A 1 171 ? 5.066 3.810 9.384 1.00 96.12 171 LYS A O 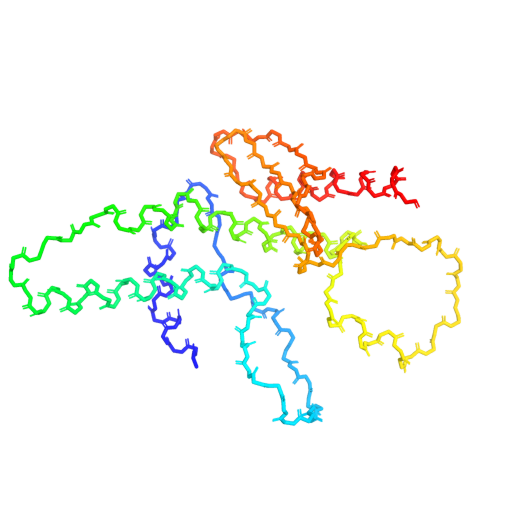1
ATOM 1372 N N . LEU A 1 172 ? 5.675 2.629 7.570 1.00 96.44 172 LEU A N 1
ATOM 1373 C CA . LEU A 1 172 ? 4.331 2.109 7.273 1.00 96.44 172 LEU A CA 1
ATOM 1374 C C . LEU A 1 172 ? 3.725 1.331 8.451 1.00 96.44 172 LEU A C 1
ATOM 1376 O O . LEU A 1 172 ? 2.523 1.406 8.700 1.00 96.44 172 LEU A O 1
ATOM 1380 N N . GLU A 1 173 ? 4.554 0.642 9.238 1.00 96.88 173 GLU A N 1
ATOM 1381 C CA . GLU A 1 173 ? 4.136 -0.107 10.424 1.00 96.88 173 GLU A CA 1
ATOM 1382 C C . GLU A 1 173 ? 3.510 0.786 11.493 1.00 96.88 173 GLU A C 1
ATOM 1384 O O . GLU A 1 173 ? 2.585 0.358 12.183 1.00 96.88 173 GLU A O 1
ATOM 1389 N N . VAL A 1 174 ? 4.007 2.016 11.649 1.00 97.00 174 VAL A N 1
ATOM 1390 C CA . VAL A 1 174 ? 3.480 2.959 12.643 1.00 97.00 174 VAL A CA 1
ATOM 1391 C C . VAL A 1 174 ? 2.089 3.419 12.216 1.00 97.00 174 VAL A C 1
ATOM 1393 O O . VAL A 1 174 ? 1.150 3.352 13.013 1.00 97.00 174 VAL A O 1
ATOM 1396 N N . GLY A 1 175 ? 1.932 3.782 10.940 1.00 96.62 175 GLY A N 1
ATOM 1397 C CA . GLY A 1 175 ? 0.639 4.129 10.350 1.00 96.62 175 GLY A CA 1
ATOM 1398 C C . GLY A 1 175 ? -0.380 2.990 10.447 1.00 96.62 175 GLY A C 1
ATOM 1399 O O . GLY A 1 175 ? -1.500 3.199 10.912 1.00 96.62 175 GLY A O 1
ATOM 1400 N N . ALA A 1 176 ? 0.020 1.765 10.100 1.00 97.38 176 ALA A N 1
ATOM 1401 C CA . ALA A 1 176 ? -0.839 0.585 10.186 1.00 97.38 176 ALA A CA 1
ATOM 1402 C C . ALA A 1 176 ? -1.289 0.284 11.628 1.00 97.38 176 ALA A C 1
ATOM 1404 O O . ALA A 1 176 ? -2.469 0.023 11.865 1.00 97.38 176 ALA A O 1
ATOM 1405 N N . LYS A 1 177 ? -0.384 0.377 12.614 1.00 97.75 177 LYS A N 1
ATOM 1406 C CA . LYS A 1 177 ? -0.730 0.215 14.038 1.00 97.75 177 LYS A CA 1
ATOM 1407 C C . LYS A 1 177 ? -1.723 1.275 14.514 1.00 97.75 177 LYS A C 1
ATOM 1409 O O . LYS A 1 177 ? -2.672 0.934 15.218 1.00 97.75 177 LYS A O 1
ATOM 1414 N N . LYS A 1 178 ? -1.530 2.541 14.122 1.00 97.69 178 LYS A N 1
ATOM 1415 C CA . LYS A 1 178 ? -2.472 3.632 14.427 1.00 97.69 178 LYS A CA 1
ATOM 1416 C C . LYS A 1 178 ? -3.857 3.337 13.848 1.00 97.69 178 LYS A C 1
ATOM 1418 O O . LYS A 1 178 ? -4.835 3.402 14.583 1.00 97.69 178 LYS A O 1
ATOM 1423 N N . LEU A 1 179 ? -3.935 2.936 12.575 1.00 97.62 179 LEU A N 1
ATOM 1424 C CA . LEU A 1 179 ? -5.200 2.564 11.929 1.00 97.62 179 LEU A CA 1
ATOM 1425 C C . LEU A 1 179 ? -5.919 1.427 12.663 1.00 97.62 179 LEU A C 1
ATOM 1427 O O . LEU A 1 179 ? -7.119 1.520 12.893 1.00 97.62 179 LEU A O 1
ATOM 1431 N N . VAL A 1 180 ? -5.204 0.367 13.053 1.00 97.12 180 VAL A N 1
ATOM 1432 C CA . VAL A 1 180 ? -5.804 -0.773 13.769 1.00 97.12 180 VAL A CA 1
ATOM 1433 C C . VAL A 1 180 ? -6.280 -0.378 15.168 1.00 97.12 180 VAL A C 1
ATOM 1435 O O . VAL A 1 180 ? -7.360 -0.796 15.585 1.00 97.12 180 VAL A O 1
ATOM 1438 N N . LYS A 1 181 ? -5.523 0.465 15.879 1.00 97.06 181 LYS A N 1
ATOM 1439 C CA . LYS A 1 181 ? -5.932 0.998 17.185 1.00 97.06 181 LYS A CA 1
ATOM 1440 C C . LYS A 1 181 ? -7.228 1.807 17.078 1.00 97.06 181 LYS A C 1
ATOM 1442 O O . LYS A 1 181 ? -8.158 1.578 17.849 1.00 97.06 181 LYS A O 1
ATOM 1447 N N . GLU A 1 182 ? -7.304 2.715 16.111 1.00 96.56 182 GLU A N 1
ATOM 1448 C CA . GLU A 1 182 ? -8.506 3.517 15.874 1.00 96.56 182 GLU A CA 1
ATOM 1449 C C . GLU A 1 182 ? -9.676 2.664 15.364 1.00 96.56 182 GLU A C 1
ATOM 1451 O O . GLU A 1 182 ? -10.810 2.877 15.777 1.00 96.56 182 GLU A O 1
ATOM 1456 N N . LEU A 1 183 ? -9.422 1.633 14.550 1.00 95.50 183 LEU A N 1
ATOM 1457 C CA . LEU A 1 183 ? -10.447 0.669 14.138 1.00 95.50 183 LEU A CA 1
ATOM 1458 C C . LEU A 1 183 ? -11.042 -0.071 15.339 1.00 95.50 183 LEU A C 1
ATOM 1460 O O . LEU A 1 183 ? -12.257 -0.232 15.416 1.00 95.50 183 LEU A O 1
ATOM 1464 N N . LYS A 1 184 ? -10.207 -0.493 16.292 1.00 94.62 184 LYS A N 1
ATOM 1465 C CA . LYS A 1 184 ? -10.659 -1.129 17.536 1.00 94.62 184 LYS A CA 1
ATOM 1466 C C . LYS A 1 184 ? -11.568 -0.197 18.340 1.00 94.62 184 LYS A C 1
ATOM 1468 O O . LYS A 1 184 ? -12.625 -0.624 18.797 1.00 94.62 184 LYS A O 1
ATOM 1473 N N . SER A 1 185 ? -11.179 1.074 18.461 1.00 93.88 185 SER A N 1
ATOM 1474 C CA . SER A 1 185 ? -12.000 2.116 19.092 1.00 93.88 185 SER A CA 1
ATOM 1475 C C . SER A 1 185 ? -13.331 2.299 18.353 1.00 93.88 185 SER A C 1
ATOM 1477 O O . SER A 1 185 ? -14.401 2.197 18.952 1.00 93.88 185 SER A O 1
ATOM 1479 N N . TRP A 1 186 ? -13.287 2.453 17.029 1.00 94.19 186 TRP A N 1
ATOM 1480 C CA . TRP A 1 186 ? -14.468 2.610 16.183 1.00 94.19 186 TRP A CA 1
ATOM 1481 C C . TRP A 1 186 ? -15.445 1.434 16.311 1.00 94.19 186 TRP A C 1
ATOM 1483 O O . TRP A 1 186 ? -16.647 1.654 16.460 1.00 94.19 186 TRP A O 1
ATOM 1493 N N . LEU A 1 187 ? -14.943 0.196 16.320 1.00 92.69 187 LEU A N 1
ATOM 1494 C CA . LEU A 1 187 ? -15.758 -1.004 16.518 1.00 92.69 187 LEU A CA 1
ATOM 1495 C C . LEU A 1 187 ? -16.406 -1.044 17.899 1.00 92.69 187 LEU A C 1
ATOM 1497 O O . LEU A 1 187 ? -17.534 -1.496 18.001 1.00 92.69 187 LEU A O 1
ATOM 1501 N N . SER A 1 188 ? -15.740 -0.550 18.945 1.00 89.88 188 SER A N 1
ATOM 1502 C CA . SER A 1 188 ? -16.332 -0.504 20.289 1.00 89.88 188 SER A CA 1
ATOM 1503 C C . SER A 1 188 ? -17.508 0.476 20.405 1.00 89.88 188 SER A C 1
ATOM 1505 O O . SER A 1 188 ? -18.413 0.244 21.197 1.00 89.88 188 SER A O 1
ATOM 1507 N N . ILE A 1 189 ? -17.510 1.542 19.596 1.00 88.69 189 ILE A N 1
ATOM 1508 C CA . ILE A 1 189 ? -18.556 2.579 19.579 1.00 88.69 189 ILE A CA 1
ATOM 1509 C C . ILE A 1 189 ? -19.721 2.190 18.655 1.00 88.69 189 ILE A C 1
ATOM 1511 O O . ILE A 1 189 ? -20.861 2.567 18.901 1.00 88.69 189 ILE A O 1
ATOM 1515 N N . ASN A 1 190 ? -19.430 1.469 17.568 1.00 82.12 190 ASN A N 1
ATOM 1516 C CA . ASN A 1 190 ? -20.392 1.122 16.514 1.00 82.12 190 ASN A CA 1
ATOM 1517 C C . ASN A 1 190 ? -20.808 -0.370 16.538 1.00 82.12 190 ASN A C 1
ATOM 1519 O O . ASN A 1 190 ? -21.375 -0.865 15.554 1.00 82.12 190 ASN A O 1
ATOM 1523 N N . ALA A 1 191 ? -20.482 -1.099 17.613 1.00 60.19 191 ALA A N 1
ATOM 1524 C CA . ALA A 1 191 ? -20.957 -2.463 17.876 1.00 60.19 191 ALA A CA 1
ATOM 1525 C C . ALA A 1 191 ? -22.353 -2.439 18.495 1.00 60.19 191 ALA A C 1
ATOM 1527 O O . ALA A 1 191 ? -23.178 -3.241 18.002 1.00 60.19 191 ALA A O 1
#

Radius of gyration: 19.59 Å; chains: 1; bounding box: 41×46×58 Å

Sequence (191 aa):
MHVLRSTYLQAYASLVHPPYSSDPFPLQSPSPSTIPKPANSHIQIRSLQRETQVLDLFITLKVREDVWLDESELHLERDESFRDLFDLMQPRARTEDLVRGYGLREGVISTDADGTIAQTVNSASSSRTKQRTVPFNTLSVSFSSRRLGLVLMTRERKKTIVEVGRVKDEKLEVGAKKLVKELKSWLSINA

Foldseek 3Di:
DVPLLVVCVVVVQVLADPPEDDDQDDPPPPDPPPDDDDDPDPPPPPPLQQLVVLSVVVSVVVVVLVVCVVVDVPDDDPPCPCVCSRVPRNLFSSLLVLLVVLLVVVVQEDEPVVVVVVPPDDDPDDDDPPQHHHYSVQWGWDDDQFKIFIWGHDPVDIDGQDMDTDHHNDYSNVRSNNRSVVSSVSSVVVD